Protein AF-A0A7S2HLI5-F1 (afdb_monomer)

pLDDT: mean 77.8, std 17.46, range [41.47, 97.88]

Foldseek 3Di:
DVVVVVVVPPDDPPPVVVVVVVVVVVVVVVVCCVPPVVVVLCCVQQPPPPDDDDPGDRDVVSVVVVVVVVVVVVVVVVVVVVVVVVPPPPPDDDDDPDDDDDDDPPPPPQDDDPVLVVVLVVLVVQLVVLVVQLVVLVVPPDDRDPVSNVVSVVSNVVSVVVNVCSNNVPDDDDPVLVVQLVVLVVQLVVLVVVLVPDDPPPDPPVNVVSVVSSVVSVVSNVCSVPVSDPVVVPPPPPPPPPPPPPPDPPDD

Mean predicted aligned error: 17.2 Å

Sequence (252 aa):
MALGSAAVSMAEPSEMLQARLQRFSAGLLVGAVVTEIFPILKEHLLPFAAASGHRRAVSWADALAAILGFGAALVLMYSLKAMDLGAEDESSDEEEEGAEEGKGPVWLVRGGDEESSFKLRMWLTRLQAHSSAMTRLCDEEGAVDRDAVDEEVHGLDFLVDSARRLCRGAEPMDRRGASKLQAAVAELIQDVEQLRDKDVKSDVQAIDRQLRIASQSLLRVHSAAEKATFRRWAPKPLLKKREETPAVPMGL

Secondary structure (DSSP, 8-state):
-HHHHHHHSS-PPPHHHHHHHHHHHHHHHHHHIIIIIHHHHHHHHS----SS-------HHHHHHHHHHHHHHHHHHHHHHHHHTTSS----------------------S--HHHHHHHHHHHHHHHHHHHHHHHHHHSSS---HHHHHHHHHHHHHHHHHHHHHHHT-PPPPHHHHHHHHHHHHHHHHHHHHHHTS-TTT-HHHHHHHHHHHHHHHHHHHHHHHTTTGGGTS------------------

Solvent-accessible surface area (backbone atoms only — not comparable to full-atom values): 15311 Å² total; per-residue (Å²): 113,74,74,65,59,62,64,66,76,77,57,87,74,52,70,68,55,51,54,50,51,51,53,48,52,51,50,52,51,53,46,46,43,61,70,52,50,43,53,54,50,47,50,68,60,47,68,76,77,84,80,70,98,64,83,85,75,80,53,64,67,52,56,49,51,53,52,51,53,53,51,51,51,50,52,51,54,53,51,53,52,58,54,59,74,65,69,79,79,80,79,81,81,78,89,78,93,69,94,74,85,87,73,74,86,88,79,73,78,66,76,76,54,70,65,60,54,50,51,44,50,53,37,51,53,49,44,51,51,43,54,52,51,52,51,49,58,69,66,52,93,67,84,69,61,61,66,63,49,51,53,42,50,53,51,43,52,53,37,52,51,53,41,53,35,53,71,69,52,60,78,78,78,49,74,68,47,48,52,50,28,52,52,27,47,51,51,28,51,53,37,48,52,59,50,68,74,51,59,80,89,79,42,62,66,61,49,53,55,40,51,53,50,32,49,53,28,47,51,45,30,49,50,36,63,46,68,72,44,63,76,77,66,51,78,69,74,73,74,71,75,74,75,75,71,74,80,75,81,83,80,130

Organism: NCBI:txid1333877

Nearest PDB structures (foldseek):
  4j9z-assembly1_B-2  TM=7.254E-01  e=5.111E+00  Rattus norvegicus
  6zsi-assembly1_C  TM=4.277E-01  e=6.784E+00  Homo sapiens
  6jx6-assembly1_A  TM=3.298E-01  e=2.742E+00  Homo sapiens

Radius of gyration: 29.06 Å; Cα contacts (8 Å, |Δi|>4): 85; chains: 1; bounding box: 70×55×82 Å

Structure (mmCIF, N/CA/C/O backbone):
data_AF-A0A7S2HLI5-F1
#
_entry.id   AF-A0A7S2HLI5-F1
#
loop_
_atom_site.group_PDB
_atom_site.id
_atom_site.type_symbol
_atom_site.label_atom_id
_atom_site.label_alt_id
_atom_site.label_comp_id
_atom_site.label_asym_id
_atom_site.label_entity_id
_atom_site.label_seq_id
_atom_site.pdbx_PDB_ins_code
_atom_site.Cartn_x
_atom_site.Cartn_y
_atom_site.Cartn_z
_atom_site.occupancy
_atom_site.B_iso_or_equiv
_atom_site.auth_seq_id
_atom_site.auth_comp_id
_atom_site.auth_asym_id
_atom_site.auth_atom_id
_atom_site.pdbx_PDB_model_num
ATOM 1 N N . MET A 1 1 ? -23.826 24.474 -24.560 1.00 47.62 1 MET A N 1
ATOM 2 C CA . MET A 1 1 ? -22.502 24.737 -23.951 1.00 47.62 1 MET A CA 1
ATOM 3 C C . MET A 1 1 ? -22.586 25.523 -22.638 1.00 47.62 1 MET A C 1
ATOM 5 O O . MET A 1 1 ? -21.924 25.115 -21.699 1.00 47.62 1 MET A O 1
ATOM 9 N N . ALA A 1 2 ? -23.429 26.559 -22.500 1.00 48.81 2 ALA A N 1
ATOM 10 C CA . ALA A 1 2 ? -23.490 27.391 -21.280 1.00 48.81 2 ALA A CA 1
ATOM 11 C C . ALA A 1 2 ? -23.889 26.658 -19.973 1.00 48.81 2 ALA A C 1
ATOM 13 O O . ALA A 1 2 ? -23.373 26.981 -18.909 1.00 48.81 2 ALA A O 1
ATOM 14 N N . LEU A 1 3 ? -24.750 25.634 -20.044 1.00 47.88 3 LEU A N 1
ATOM 15 C CA . LEU A 1 3 ? -25.157 24.844 -18.867 1.00 47.88 3 LEU A CA 1
ATOM 16 C C . LEU A 1 3 ? -24.049 23.922 -18.327 1.00 47.88 3 LEU A C 1
ATOM 18 O O . LEU A 1 3 ? -24.070 23.579 -17.151 1.00 47.88 3 LEU A O 1
ATOM 22 N N . GLY A 1 4 ? -23.066 23.554 -19.157 1.00 48.66 4 GLY A N 1
ATOM 23 C CA . GLY A 1 4 ? -21.916 22.756 -18.718 1.00 48.66 4 GLY A CA 1
ATOM 24 C C . GLY A 1 4 ? -20.903 23.582 -17.924 1.00 48.66 4 GLY A C 1
ATOM 25 O O . GLY A 1 4 ? -20.355 23.097 -16.942 1.00 48.66 4 GLY A O 1
ATOM 26 N N . SER A 1 5 ? -20.704 24.851 -18.297 1.00 55.94 5 SER A N 1
ATOM 27 C CA . SER A 1 5 ? -19.744 25.740 -17.628 1.00 55.94 5 SER A CA 1
ATOM 28 C C . SER A 1 5 ? -20.214 26.227 -16.253 1.00 55.94 5 SER A C 1
ATOM 30 O O . SER A 1 5 ? -19.383 26.418 -15.374 1.00 55.94 5 SER A O 1
ATOM 32 N N . ALA A 1 6 ? -21.524 26.378 -16.030 1.00 56.31 6 ALA A N 1
ATOM 33 C CA . ALA A 1 6 ? -22.057 26.797 -14.727 1.00 56.31 6 ALA A CA 1
ATOM 34 C C . ALA A 1 6 ? -21.979 25.696 -13.648 1.00 56.31 6 ALA A C 1
ATOM 36 O O . ALA A 1 6 ? -21.907 25.999 -12.461 1.00 56.31 6 ALA A O 1
ATOM 37 N N . ALA A 1 7 ? -21.958 24.418 -14.043 1.00 54.19 7 ALA A N 1
ATOM 38 C CA . ALA A 1 7 ? -21.836 23.299 -13.106 1.00 54.19 7 ALA A CA 1
ATOM 39 C C . ALA A 1 7 ? -20.410 23.132 -12.544 1.00 54.19 7 ALA A C 1
ATOM 41 O O . ALA A 1 7 ? -20.235 22.526 -11.492 1.00 54.19 7 ALA A O 1
ATOM 42 N N . VAL A 1 8 ? -19.398 23.686 -13.222 1.00 54.41 8 VAL A N 1
ATOM 43 C CA . VAL A 1 8 ? -17.983 23.577 -12.823 1.00 54.41 8 VAL A CA 1
ATOM 44 C C . VAL A 1 8 ? -17.590 24.651 -11.797 1.00 54.41 8 VAL A C 1
ATOM 46 O O . VAL A 1 8 ? -16.606 24.486 -11.088 1.00 54.41 8 VAL A O 1
ATOM 49 N N . SER A 1 9 ? -18.363 25.733 -11.656 1.00 54.66 9 SER A N 1
ATOM 50 C CA . SER A 1 9 ? -17.956 26.894 -10.851 1.00 54.66 9 SER A CA 1
ATOM 51 C C . SER A 1 9 ? -18.429 26.896 -9.393 1.00 54.66 9 SER A C 1
ATOM 53 O O . SER A 1 9 ? -18.170 27.879 -8.705 1.00 54.66 9 SER A O 1
ATOM 55 N N . MET A 1 10 ? -19.163 25.882 -8.909 1.00 53.00 10 MET A N 1
ATOM 56 C CA . MET A 1 10 ? -19.838 25.982 -7.596 1.00 53.00 10 MET A CA 1
ATOM 57 C C . MET A 1 10 ? -19.452 24.934 -6.544 1.00 53.00 10 MET A C 1
ATOM 59 O O . MET A 1 10 ? -19.804 25.123 -5.384 1.00 53.00 10 MET A O 1
ATOM 63 N N . ALA A 1 11 ? -18.709 23.879 -6.878 1.00 63.03 11 ALA A N 1
ATOM 64 C CA . ALA A 1 11 ? -18.137 22.974 -5.881 1.00 63.03 11 ALA A CA 1
ATOM 65 C C . ALA A 1 11 ? -17.054 22.104 -6.519 1.00 63.03 11 ALA A C 1
ATOM 67 O O . ALA A 1 11 ? -17.259 21.585 -7.617 1.00 63.03 11 ALA A O 1
ATOM 68 N N . GLU A 1 12 ? -15.939 21.901 -5.818 1.00 68.50 12 GLU A N 1
ATOM 69 C CA . GLU A 1 12 ? -15.008 20.829 -6.162 1.00 68.50 12 GLU A CA 1
ATOM 70 C C . GLU A 1 12 ? -15.780 19.498 -6.103 1.00 68.50 12 GLU A C 1
ATOM 72 O O . GLU A 1 12 ? -16.363 19.167 -5.061 1.00 68.50 12 GLU A O 1
ATOM 77 N N . PRO A 1 13 ? -15.891 18.756 -7.220 1.00 72.12 13 PRO A N 1
ATOM 78 C CA . PRO A 1 13 ? -16.608 17.493 -7.222 1.00 72.12 13 PRO A CA 1
ATOM 79 C C . PRO A 1 13 ? -15.904 16.534 -6.266 1.00 72.12 13 PRO A C 1
ATOM 81 O O . PRO A 1 13 ? -14.683 16.408 -6.289 1.00 72.12 13 PRO A O 1
ATOM 84 N N . SER A 1 14 ? -16.674 15.838 -5.427 1.00 81.25 14 SER A N 1
ATOM 85 C CA . SER A 1 14 ? -16.087 14.859 -4.515 1.00 81.25 14 SER A CA 1
ATOM 86 C C . SER A 1 14 ? -15.305 13.807 -5.303 1.00 81.25 14 SER A C 1
ATOM 88 O O . SER A 1 14 ? -15.758 13.349 -6.357 1.00 81.25 14 SER A O 1
ATOM 90 N N . GLU A 1 15 ? -14.155 13.377 -4.781 1.00 80.50 15 GLU A N 1
ATOM 91 C CA . GLU A 1 15 ? -13.311 12.356 -5.423 1.00 80.50 15 GLU A CA 1
ATOM 92 C C . GLU A 1 15 ? -14.117 11.095 -5.776 1.00 80.50 15 GLU A C 1
ATOM 94 O O . GLU A 1 15 ? -13.938 10.475 -6.825 1.00 80.50 15 GLU A O 1
ATOM 99 N N . MET A 1 16 ? -15.097 10.757 -4.932 1.00 77.62 16 MET A N 1
ATOM 100 C CA . MET A 1 16 ? -16.017 9.648 -5.160 1.00 77.62 16 MET A CA 1
ATOM 101 C C . MET A 1 16 ? -16.916 9.865 -6.387 1.00 77.62 16 MET A C 1
ATOM 103 O O . MET A 1 16 ? -17.156 8.926 -7.150 1.00 77.62 16 MET A O 1
ATOM 107 N N . LEU A 1 17 ? -17.431 11.081 -6.589 1.00 79.12 17 LEU A N 1
ATOM 108 C CA . LEU A 1 17 ? -18.233 11.428 -7.760 1.00 79.12 17 LEU A CA 1
ATOM 109 C C . LEU A 1 17 ? -17.368 11.441 -9.023 1.00 79.12 17 LEU A C 1
ATOM 111 O O . LEU A 1 17 ? -17.785 10.888 -10.039 1.00 79.12 17 LEU A O 1
ATOM 115 N N . GLN A 1 18 ? -16.156 11.992 -8.947 1.00 82.25 18 GLN A N 1
ATOM 116 C CA . GLN A 1 18 ? -15.207 11.997 -10.059 1.00 82.25 18 GLN A CA 1
ATOM 117 C C . GLN A 1 18 ? -14.847 10.570 -10.491 1.00 82.25 18 GLN A C 1
ATOM 119 O O . GLN A 1 18 ? -14.955 10.241 -11.672 1.00 82.25 18 GLN A O 1
ATOM 124 N N . ALA A 1 19 ? -14.534 9.683 -9.541 1.00 77.31 19 ALA A N 1
ATOM 125 C CA . ALA A 1 19 ? -14.254 8.277 -9.828 1.00 77.31 19 ALA A CA 1
ATOM 126 C C . ALA A 1 19 ? -15.461 7.555 -10.456 1.00 77.31 19 ALA A C 1
ATOM 128 O O . ALA A 1 19 ? -15.304 6.741 -11.370 1.00 77.31 19 ALA A O 1
ATOM 129 N N . ARG A 1 20 ? -16.686 7.856 -10.003 1.00 82.44 20 ARG A N 1
ATOM 130 C CA . ARG A 1 20 ? -17.920 7.293 -10.579 1.00 82.44 20 ARG A CA 1
ATOM 131 C C . ARG A 1 20 ? -18.171 7.789 -11.998 1.00 82.44 20 ARG A C 1
ATOM 133 O O . ARG A 1 20 ? -18.470 6.975 -12.867 1.00 82.44 20 ARG A O 1
ATOM 140 N N . LEU A 1 21 ? -18.011 9.088 -12.243 1.00 84.25 21 LEU A N 1
ATOM 141 C CA . LEU A 1 21 ? -18.157 9.678 -13.573 1.00 84.25 21 LEU A CA 1
ATOM 142 C C . LEU A 1 21 ? -17.092 9.156 -14.539 1.00 84.25 21 LEU A C 1
ATOM 144 O O . LEU A 1 21 ? -17.413 8.877 -15.689 1.00 84.25 21 LEU A O 1
ATOM 148 N N . GLN A 1 22 ? -15.863 8.938 -14.068 1.00 83.75 22 GLN A N 1
ATOM 149 C CA . GLN A 1 22 ? -14.791 8.353 -14.871 1.00 83.75 22 GLN A CA 1
ATOM 150 C C . GLN A 1 22 ? -15.081 6.894 -15.249 1.00 83.75 22 GLN A C 1
ATOM 152 O O . GLN A 1 22 ? -14.868 6.489 -16.390 1.00 83.75 22 GLN A O 1
ATOM 157 N N . ARG A 1 23 ? -15.605 6.088 -14.317 1.00 84.44 23 ARG A N 1
ATOM 158 C CA . ARG A 1 23 ? -16.034 4.711 -14.623 1.00 84.44 23 ARG A CA 1
ATOM 159 C C . ARG A 1 23 ? -17.220 4.693 -15.585 1.00 84.44 23 ARG A C 1
ATOM 161 O O . ARG A 1 23 ? -17.262 3.863 -16.488 1.00 84.44 23 ARG A O 1
ATOM 168 N N . PHE A 1 24 ? -18.160 5.617 -15.409 1.00 87.56 24 PHE A N 1
ATOM 169 C CA . PHE A 1 24 ? -19.316 5.758 -16.287 1.00 87.56 24 PHE A CA 1
ATOM 170 C C . PHE A 1 24 ? -18.909 6.162 -17.710 1.00 87.56 24 PHE A C 1
ATOM 172 O O . PHE A 1 24 ? -19.345 5.526 -18.668 1.00 87.56 24 PHE A O 1
ATOM 179 N N . SER A 1 25 ? -18.025 7.153 -17.865 1.00 89.31 25 SER A N 1
ATOM 180 C CA . SER A 1 25 ? -17.533 7.579 -19.180 1.00 89.31 25 SER A CA 1
ATOM 181 C C . SER A 1 25 ? -16.713 6.487 -19.868 1.00 89.31 25 SER A C 1
ATOM 183 O O . SER A 1 25 ? -16.891 6.263 -21.064 1.00 89.31 25 SER A O 1
ATOM 185 N N . ALA A 1 26 ? -15.893 5.743 -19.118 1.00 84.94 26 ALA A N 1
ATOM 186 C CA . ALA A 1 26 ? -15.190 4.574 -19.639 1.00 84.94 26 ALA A CA 1
ATOM 187 C C . ALA A 1 26 ? -16.172 3.502 -20.141 1.00 84.94 26 ALA A C 1
ATOM 189 O O . ALA A 1 26 ? -15.995 2.970 -21.234 1.00 84.94 26 ALA A O 1
ATOM 190 N N . GLY A 1 27 ? -17.241 3.232 -19.384 1.00 87.81 27 GLY A N 1
ATOM 191 C CA . GLY A 1 27 ? -18.301 2.309 -19.791 1.00 87.81 27 GLY A CA 1
ATOM 192 C C . GLY A 1 27 ? -19.022 2.748 -21.068 1.00 87.81 27 GLY A C 1
ATOM 193 O O . GLY A 1 27 ? -19.222 1.928 -21.962 1.00 87.81 27 GLY A O 1
ATOM 194 N N . LEU A 1 28 ? -19.357 4.038 -21.194 1.00 90.69 28 LEU A N 1
ATOM 195 C CA . LEU A 1 28 ? -19.962 4.593 -22.410 1.00 90.69 28 LEU A CA 1
ATOM 196 C C . LEU A 1 28 ? -19.037 4.476 -23.624 1.00 90.69 28 LEU A C 1
ATOM 198 O O . LEU A 1 28 ? -19.501 4.116 -24.702 1.00 90.69 28 LEU A O 1
ATOM 202 N N . LEU A 1 29 ? -17.739 4.737 -23.453 1.00 85.31 29 LEU A N 1
ATOM 203 C CA . LEU A 1 29 ? -16.761 4.632 -24.536 1.00 85.31 29 LEU A CA 1
ATOM 204 C C . LEU A 1 29 ? -16.602 3.181 -25.002 1.00 85.31 29 LEU A C 1
ATOM 206 O O . LEU A 1 29 ? -16.624 2.920 -26.202 1.00 85.31 29 LEU A O 1
ATOM 210 N N . VAL A 1 30 ? -16.516 2.225 -24.071 1.00 85.25 30 VAL A N 1
ATOM 211 C CA . VAL A 1 30 ? -16.504 0.791 -24.407 1.00 85.25 30 VAL A CA 1
ATOM 212 C C . VAL A 1 30 ? -17.797 0.392 -25.118 1.00 85.25 30 VAL A C 1
ATOM 214 O O . VAL A 1 30 ? -17.741 -0.292 -26.137 1.00 85.25 30 VAL A O 1
ATOM 217 N N . GLY A 1 31 ? -18.948 0.856 -24.624 1.00 89.06 31 GLY A N 1
ATOM 218 C CA . GLY A 1 31 ? -20.247 0.636 -25.257 1.00 89.06 31 GLY A CA 1
ATOM 219 C C . GLY A 1 31 ? -20.263 1.116 -26.706 1.00 89.06 31 GLY A C 1
ATOM 220 O O . GLY A 1 31 ? -20.522 0.316 -27.597 1.00 89.06 31 GLY A O 1
ATOM 221 N N . ALA A 1 32 ? -19.888 2.374 -26.949 1.00 89.88 32 ALA A N 1
ATOM 222 C CA . ALA A 1 32 ? -19.824 2.964 -28.286 1.00 89.88 32 ALA A CA 1
ATOM 223 C C . ALA A 1 32 ? -18.868 2.204 -29.222 1.00 89.88 32 ALA A C 1
ATOM 225 O O . ALA A 1 32 ? -19.192 1.954 -30.384 1.00 89.88 32 ALA A O 1
ATOM 226 N N . VAL A 1 33 ? -17.711 1.764 -28.716 1.00 83.19 33 VAL A N 1
ATOM 227 C CA . VAL A 1 33 ? -16.778 0.942 -29.499 1.00 83.19 33 VAL A CA 1
ATOM 228 C C . VAL A 1 33 ? -17.423 -0.382 -29.918 1.00 83.19 33 VAL A C 1
ATOM 230 O O . VAL A 1 33 ? -17.292 -0.793 -31.070 1.00 83.19 33 VAL A O 1
ATOM 233 N N . VAL A 1 34 ? -18.146 -1.043 -29.013 1.00 85.06 34 VAL A N 1
ATOM 234 C CA . VAL A 1 34 ? -18.789 -2.338 -29.279 1.00 85.06 34 VAL A CA 1
ATOM 235 C C . VAL A 1 34 ? -20.017 -2.203 -30.183 1.00 85.06 34 VAL A C 1
ATOM 237 O O . VAL A 1 34 ? -20.237 -3.068 -31.030 1.00 85.06 34 VAL A O 1
ATOM 240 N N . THR A 1 35 ? -20.830 -1.159 -30.016 1.00 84.81 35 THR A N 1
ATOM 241 C CA . THR A 1 35 ? -22.114 -1.030 -30.723 1.00 84.81 35 THR A CA 1
ATOM 242 C C . THR A 1 35 ? -22.022 -0.270 -32.035 1.00 84.81 35 THR A C 1
ATOM 244 O O . THR A 1 35 ? -22.826 -0.537 -32.920 1.00 84.81 35 THR A O 1
ATOM 247 N N . GLU A 1 36 ? -21.075 0.657 -32.183 1.00 88.25 36 GLU A N 1
ATOM 248 C CA . GLU A 1 36 ? -20.975 1.506 -33.377 1.00 88.25 36 GLU A CA 1
ATOM 249 C C . GLU A 1 36 ? -19.714 1.206 -34.184 1.00 88.25 36 GLU A C 1
ATOM 251 O O . GLU A 1 36 ? -19.791 0.896 -35.372 1.00 88.25 36 GLU A O 1
ATOM 256 N N . ILE A 1 37 ? -18.545 1.216 -33.540 1.00 83.00 37 ILE A N 1
ATOM 257 C CA . ILE A 1 37 ? -17.265 1.070 -34.250 1.00 83.00 37 ILE A CA 1
ATOM 258 C C . ILE A 1 37 ? -17.047 -0.377 -34.711 1.00 83.00 37 ILE A C 1
ATOM 260 O O . ILE A 1 37 ? -16.619 -0.614 -35.842 1.00 83.00 37 ILE A O 1
ATOM 264 N N . PHE A 1 38 ? -17.365 -1.363 -33.868 1.00 81.31 38 PHE A N 1
ATOM 265 C CA . PHE A 1 38 ? -17.154 -2.771 -34.196 1.00 81.31 38 PHE A CA 1
ATOM 266 C C . PHE A 1 38 ? -18.017 -3.265 -35.371 1.00 81.31 38 PHE A C 1
ATOM 268 O O . PHE A 1 38 ? -17.463 -3.947 -36.233 1.00 81.31 38 PHE A O 1
ATOM 275 N N . PRO A 1 39 ? -19.320 -2.936 -35.492 1.00 80.44 39 PRO A N 1
ATOM 276 C CA . PRO A 1 39 ? -20.097 -3.295 -36.679 1.00 80.44 39 PRO A CA 1
ATOM 277 C C . PRO A 1 39 ? -19.559 -2.670 -37.966 1.00 80.44 39 PRO A C 1
ATOM 279 O O . PRO A 1 39 ? -19.442 -3.380 -38.962 1.00 80.44 39 PRO A O 1
ATOM 282 N N . ILE A 1 40 ? -19.140 -1.400 -37.931 1.00 82.56 40 ILE A N 1
ATOM 283 C CA . ILE A 1 40 ? -18.523 -0.732 -39.087 1.00 82.56 40 ILE A CA 1
ATOM 284 C C . ILE A 1 40 ? -17.235 -1.462 -39.488 1.00 82.56 40 ILE A C 1
ATOM 286 O O . ILE A 1 40 ? -17.058 -1.810 -40.655 1.00 82.56 40 ILE A O 1
ATOM 290 N N . LEU A 1 41 ? -16.361 -1.773 -38.525 1.00 77.56 41 LEU A N 1
ATOM 291 C CA . LEU A 1 41 ? -15.160 -2.579 -38.766 1.00 77.56 41 LEU A CA 1
ATOM 292 C C . LEU A 1 41 ? -15.515 -3.951 -39.336 1.00 77.56 41 LEU A C 1
ATOM 294 O O . LEU A 1 41 ? -14.894 -4.399 -40.289 1.00 77.56 41 LEU A O 1
ATOM 298 N N . LYS A 1 42 ? -16.533 -4.616 -38.793 1.00 78.75 42 LYS A N 1
ATOM 299 C CA . LYS A 1 42 ? -16.976 -5.931 -39.256 1.00 78.75 42 LYS A CA 1
ATOM 300 C C . LYS A 1 42 ? -17.459 -5.891 -40.705 1.00 78.75 42 LYS A C 1
ATOM 302 O O . LYS A 1 42 ? -17.157 -6.820 -41.442 1.00 78.75 42 LYS A O 1
ATOM 307 N N . GLU A 1 43 ? -18.173 -4.849 -41.119 1.00 79.19 43 GLU A N 1
ATOM 308 C CA . GLU A 1 43 ? -18.633 -4.680 -42.505 1.00 79.19 43 GLU A CA 1
ATOM 309 C C . GLU A 1 43 ? -17.479 -4.459 -43.488 1.00 79.19 43 GLU A C 1
ATOM 311 O O . GLU A 1 43 ? -17.516 -4.976 -44.603 1.00 79.19 43 GLU A O 1
ATOM 316 N N . HIS A 1 44 ? -16.431 -3.749 -43.064 1.00 74.38 44 HIS A N 1
ATOM 317 C CA . HIS A 1 44 ? -15.266 -3.466 -43.904 1.00 74.38 44 HIS A CA 1
ATOM 318 C C . HIS A 1 44 ? -14.252 -4.621 -43.920 1.00 74.38 44 HIS A C 1
ATOM 320 O O . HIS A 1 44 ? -13.640 -4.886 -44.950 1.00 74.38 44 HIS A O 1
ATOM 326 N N . LEU A 1 45 ? -14.092 -5.333 -42.800 1.00 69.50 45 LEU A N 1
ATOM 327 C CA . LEU A 1 45 ? -13.176 -6.473 -42.657 1.00 69.50 45 LEU A CA 1
ATOM 328 C C . LEU A 1 45 ? -13.775 -7.783 -43.188 1.00 69.50 45 LEU A C 1
ATOM 330 O O . LEU A 1 45 ? -13.047 -8.707 -43.545 1.00 69.50 45 LEU A O 1
ATOM 334 N N . LEU A 1 46 ? -15.105 -7.888 -43.220 1.00 68.62 46 LEU A N 1
ATOM 335 C CA . LEU A 1 46 ? -15.831 -9.010 -43.807 1.00 68.62 46 LEU A CA 1
ATOM 336 C C . LEU A 1 46 ? -16.659 -8.474 -44.974 1.00 68.62 46 LEU A C 1
ATOM 338 O O . LEU A 1 46 ? -17.865 -8.273 -44.797 1.00 68.62 46 LEU A O 1
ATOM 342 N N . PRO A 1 47 ? -16.052 -8.252 -46.158 1.00 61.69 47 PRO A N 1
ATOM 343 C CA . PRO A 1 47 ? -16.796 -7.794 -47.318 1.00 61.69 47 PRO A CA 1
ATOM 344 C C . PRO A 1 47 ? -18.013 -8.697 -47.500 1.00 61.69 47 PRO A C 1
ATOM 346 O O . PRO A 1 47 ? -17.906 -9.927 -47.603 1.00 61.69 47 PRO A O 1
ATOM 349 N N . PHE A 1 48 ? -19.196 -8.087 -47.442 1.00 58.34 48 PHE A N 1
ATOM 350 C CA . PHE A 1 48 ? -20.452 -8.788 -47.634 1.00 58.34 48 PHE A CA 1
ATOM 351 C C . PHE A 1 48 ? -20.429 -9.367 -49.051 1.00 58.34 48 PHE A C 1
ATOM 353 O O . PHE A 1 48 ? -20.685 -8.673 -50.029 1.00 58.34 48 PHE A O 1
ATOM 360 N N . ALA A 1 49 ? -20.111 -10.658 -49.164 1.00 53.81 49 ALA A N 1
ATOM 361 C CA . ALA A 1 49 ? -20.314 -11.453 -50.369 1.00 53.81 49 ALA A CA 1
ATOM 362 C C . ALA A 1 49 ? -21.824 -11.647 -50.585 1.00 53.81 49 ALA A C 1
ATOM 364 O O . ALA A 1 49 ? -22.368 -12.746 -50.480 1.00 53.81 49 ALA A O 1
ATOM 365 N N . ALA A 1 50 ? -22.529 -10.546 -50.813 1.00 54.41 50 ALA A N 1
ATOM 366 C CA . ALA A 1 50 ? -23.919 -10.524 -51.203 1.00 54.41 50 ALA A CA 1
ATOM 367 C C . ALA A 1 50 ? -23.987 -10.882 -52.691 1.00 54.41 50 ALA A C 1
ATOM 369 O O . ALA A 1 50 ? -24.024 -9.989 -53.524 1.00 54.41 50 ALA A O 1
ATOM 370 N N . ALA A 1 51 ? -23.906 -12.179 -53.020 1.00 55.66 51 ALA A N 1
ATOM 371 C CA . ALA A 1 51 ? -24.650 -12.789 -54.139 1.00 55.66 51 ALA A CA 1
ATOM 372 C C . ALA A 1 51 ? -24.241 -14.236 -54.455 1.00 55.66 51 ALA A C 1
ATOM 374 O O . ALA A 1 51 ? -25.059 -14.982 -54.982 1.00 55.66 51 ALA A O 1
ATOM 375 N N . SER A 1 52 ? -23.012 -14.676 -54.179 1.00 54.84 52 SER A N 1
ATOM 376 C CA . SER A 1 52 ? -22.490 -15.860 -54.880 1.00 54.84 52 SER A CA 1
ATOM 377 C C . SER A 1 52 ? -21.877 -16.908 -53.960 1.00 54.84 52 SER A C 1
ATOM 379 O O . SER A 1 52 ? -20.667 -17.067 -54.004 1.00 54.84 52 SER A O 1
ATOM 381 N N . GLY A 1 53 ? -22.694 -17.610 -53.159 1.00 58.97 53 GLY A N 1
ATOM 382 C CA . GLY A 1 53 ? -22.548 -19.003 -52.656 1.00 58.97 53 GLY A CA 1
ATOM 383 C C . GLY A 1 53 ? -21.192 -19.588 -52.201 1.00 58.97 53 GLY A C 1
ATOM 384 O O . GLY A 1 53 ? -21.131 -20.765 -51.856 1.00 58.97 53 GLY A O 1
ATOM 385 N N . HIS A 1 54 ? -20.104 -18.828 -52.194 1.00 54.16 54 HIS A N 1
ATOM 386 C CA . HIS A 1 54 ? -18.749 -19.290 -51.948 1.00 54.16 54 HIS A CA 1
ATOM 387 C C . HIS A 1 54 ? -18.428 -19.080 -50.474 1.00 54.16 54 HIS A C 1
ATOM 389 O O . HIS A 1 54 ? -18.700 -18.025 -49.897 1.00 54.16 54 HIS A O 1
ATOM 395 N N . ARG A 1 55 ? -17.877 -20.124 -49.848 1.00 56.12 55 ARG A N 1
ATOM 396 C CA . ARG A 1 55 ? -17.473 -20.119 -48.440 1.00 56.12 55 ARG A CA 1
ATOM 397 C C . ARG A 1 55 ? -16.599 -18.892 -48.157 1.00 56.12 55 ARG A C 1
ATOM 399 O O . ARG A 1 55 ? -15.591 -18.688 -48.827 1.00 56.12 55 ARG A O 1
ATOM 406 N N . ARG A 1 56 ? -16.996 -18.099 -47.155 1.00 57.59 56 ARG A N 1
ATOM 407 C CA . ARG A 1 56 ? -16.256 -16.928 -46.663 1.00 57.59 56 ARG A CA 1
ATOM 408 C C . ARG A 1 56 ? -14.842 -17.344 -46.252 1.00 57.59 56 ARG A C 1
ATOM 410 O O . ARG A 1 56 ? -14.673 -17.981 -45.215 1.00 57.59 56 ARG A O 1
ATOM 417 N N . ALA A 1 57 ? -13.843 -16.977 -47.045 1.00 66.31 57 ALA A N 1
ATOM 418 C CA . ALA A 1 57 ? -12.460 -16.983 -46.597 1.00 66.31 57 ALA A CA 1
ATOM 419 C C . ALA A 1 57 ? -12.227 -15.688 -45.812 1.00 66.31 57 ALA A C 1
ATOM 421 O O . ALA A 1 57 ? -12.435 -14.596 -46.336 1.00 66.31 57 ALA A O 1
ATOM 422 N N . VAL A 1 58 ? -11.854 -15.810 -44.539 1.00 70.62 58 VAL A N 1
ATOM 423 C CA . VAL A 1 58 ? -11.410 -14.660 -43.747 1.00 70.62 58 VAL A CA 1
ATOM 424 C C . VAL A 1 58 ? -10.089 -14.181 -44.340 1.00 70.62 58 VAL A C 1
ATOM 426 O O . VAL A 1 58 ? -9.133 -14.953 -44.433 1.00 70.62 58 VAL A O 1
ATOM 429 N N . SER A 1 59 ? -10.038 -12.918 -44.752 1.00 78.69 59 SER A N 1
ATOM 430 C CA . SER A 1 59 ? -8.798 -12.279 -45.179 1.00 78.69 59 SER A CA 1
ATOM 431 C C . SER A 1 59 ? -7.948 -11.991 -43.943 1.00 78.69 59 SER A C 1
ATOM 433 O O . SER A 1 59 ? -8.198 -11.056 -43.183 1.00 78.69 59 SER A O 1
ATOM 435 N N . TRP A 1 60 ? -6.941 -12.831 -43.709 1.00 79.12 60 TRP A N 1
ATOM 436 C CA . TRP A 1 60 ? -5.994 -12.650 -42.605 1.00 79.12 60 TRP A CA 1
ATOM 437 C C . TRP A 1 60 ? -5.228 -11.324 -42.693 1.00 79.12 60 TRP A C 1
ATOM 439 O O . TRP A 1 60 ? -4.810 -10.799 -41.663 1.00 79.12 60 TRP A O 1
ATOM 449 N N . ALA A 1 61 ? -5.077 -10.771 -43.900 1.00 81.31 61 ALA A N 1
ATOM 450 C CA . ALA A 1 61 ? -4.432 -9.483 -44.121 1.00 81.31 61 ALA A CA 1
ATOM 451 C C . ALA A 1 61 ? -5.217 -8.334 -43.468 1.00 81.31 61 ALA A C 1
ATOM 453 O O . ALA A 1 61 ? -4.625 -7.511 -42.772 1.00 81.31 61 ALA A O 1
ATOM 454 N N . ASP A 1 62 ? -6.543 -8.330 -43.611 1.00 79.19 62 ASP A N 1
ATOM 455 C CA . ASP A 1 62 ? -7.402 -7.280 -43.055 1.00 79.19 62 ASP A CA 1
ATOM 456 C C . ASP A 1 62 ? -7.468 -7.370 -41.524 1.00 79.19 62 ASP A C 1
ATOM 458 O O . ASP A 1 62 ? -7.370 -6.362 -40.821 1.00 79.19 62 ASP A O 1
ATOM 462 N N . ALA A 1 63 ? -7.534 -8.592 -40.984 1.00 79.06 63 ALA A N 1
ATOM 463 C CA . ALA A 1 63 ? -7.460 -8.826 -39.542 1.00 79.06 63 ALA A CA 1
ATOM 464 C C . ALA A 1 63 ? -6.120 -8.353 -38.948 1.00 79.06 63 ALA A C 1
ATOM 466 O O . ALA A 1 63 ? -6.095 -7.708 -37.898 1.00 79.06 63 ALA A O 1
ATOM 467 N N . LEU A 1 64 ? -5.004 -8.632 -39.631 1.00 84.25 64 LEU A N 1
ATOM 468 C CA . LEU A 1 64 ? -3.680 -8.187 -39.202 1.00 84.25 64 LEU A CA 1
ATOM 469 C C . LEU A 1 64 ? -3.554 -6.658 -39.262 1.00 84.25 64 LEU A C 1
ATOM 471 O O . LEU A 1 64 ? -3.041 -6.057 -38.320 1.00 84.25 64 LEU A O 1
ATOM 475 N N . ALA A 1 65 ? -4.060 -6.024 -40.323 1.00 84.94 65 ALA A N 1
ATOM 476 C CA . ALA A 1 65 ? -4.067 -4.569 -40.457 1.00 84.94 65 ALA A CA 1
ATOM 477 C C . ALA A 1 65 ? -4.861 -3.894 -39.327 1.00 84.94 65 ALA A C 1
ATOM 479 O O . ALA A 1 65 ? -4.392 -2.911 -38.755 1.00 84.94 65 ALA A O 1
ATOM 480 N N . ALA A 1 66 ? -6.014 -4.454 -38.942 1.00 81.12 66 ALA A N 1
ATOM 481 C CA . ALA A 1 66 ? -6.807 -3.950 -37.822 1.00 81.12 66 ALA A CA 1
ATOM 482 C C . ALA A 1 66 ? -6.064 -4.062 -36.478 1.00 81.12 66 ALA A C 1
ATOM 484 O O . ALA A 1 66 ? -6.036 -3.100 -35.709 1.00 81.12 66 ALA A O 1
ATOM 485 N N . ILE A 1 67 ? -5.416 -5.203 -36.209 1.00 85.38 67 ILE A N 1
ATOM 486 C CA . ILE A 1 67 ? -4.615 -5.407 -34.989 1.00 85.38 67 ILE A CA 1
ATOM 487 C C . ILE A 1 67 ? -3.444 -4.419 -34.940 1.00 85.38 67 ILE A C 1
ATOM 489 O O . ILE A 1 67 ? -3.205 -3.797 -33.905 1.00 85.38 67 ILE A O 1
ATOM 493 N N . LEU A 1 68 ? -2.733 -4.244 -36.057 1.00 89.62 68 LEU A N 1
ATOM 494 C CA . LEU A 1 68 ? -1.606 -3.315 -36.148 1.00 89.62 68 LEU A CA 1
ATOM 495 C C . LEU A 1 68 ? -2.050 -1.857 -35.994 1.00 89.62 68 LEU A C 1
ATOM 497 O O . LEU A 1 68 ? -1.409 -1.108 -35.261 1.00 89.62 68 LEU A O 1
ATOM 501 N N . GLY A 1 69 ? -3.160 -1.464 -36.624 1.00 89.00 69 GLY A N 1
ATOM 502 C CA . GLY A 1 69 ? -3.730 -0.124 -36.486 1.00 89.00 69 GLY A CA 1
ATOM 503 C C . GLY A 1 69 ? -4.143 0.185 -35.046 1.00 89.00 69 GLY A C 1
ATOM 504 O O . GLY A 1 69 ? -3.801 1.243 -34.518 1.00 89.00 69 GLY A O 1
ATOM 505 N N . PHE A 1 70 ? -4.801 -0.764 -34.371 1.00 85.12 70 PHE A N 1
ATOM 506 C CA . PHE A 1 70 ? -5.153 -0.629 -32.956 1.00 85.12 70 PHE A CA 1
ATOM 507 C C . PHE A 1 70 ? -3.910 -0.545 -32.058 1.00 85.12 70 PHE A C 1
ATOM 509 O O . PHE A 1 70 ? -3.826 0.325 -31.192 1.00 85.12 70 PHE A O 1
ATOM 516 N N . GLY A 1 71 ? -2.910 -1.399 -32.298 1.00 89.44 71 GLY A N 1
ATOM 517 C CA . GLY A 1 71 ? -1.638 -1.361 -31.576 1.00 89.44 71 GLY A CA 1
ATOM 518 C C . GLY A 1 71 ? -0.908 -0.024 -31.737 1.00 89.44 71 GLY A C 1
ATOM 519 O O . GLY A 1 71 ? -0.453 0.549 -30.748 1.00 89.44 71 GLY A O 1
ATOM 520 N N . ALA A 1 72 ? -0.852 0.516 -32.956 1.00 92.50 72 ALA A N 1
ATOM 521 C CA . ALA A 1 72 ? -0.252 1.820 -33.230 1.00 92.50 72 ALA A CA 1
ATOM 522 C C . ALA A 1 72 ? -0.988 2.961 -32.508 1.00 92.50 72 ALA A C 1
ATOM 524 O O . ALA A 1 72 ? -0.341 3.843 -31.940 1.00 92.50 72 ALA A O 1
ATOM 525 N N . ALA A 1 73 ? -2.325 2.920 -32.464 1.00 86.81 73 ALA A N 1
ATOM 526 C CA . ALA A 1 73 ? -3.125 3.898 -31.730 1.00 86.81 73 ALA A CA 1
ATOM 527 C C . ALA A 1 73 ? -2.840 3.867 -30.217 1.00 86.81 73 ALA A C 1
ATOM 529 O O . ALA A 1 73 ? -2.698 4.924 -29.602 1.00 86.81 73 ALA A O 1
ATOM 530 N N . LEU A 1 74 ? -2.690 2.675 -29.622 1.00 85.00 74 LEU A N 1
ATOM 531 C CA . LEU A 1 74 ? -2.301 2.540 -28.215 1.00 85.00 74 LEU A CA 1
ATOM 532 C C . LEU A 1 74 ? -0.909 3.117 -27.954 1.00 85.00 74 LEU A C 1
ATOM 534 O O . LEU A 1 74 ? -0.744 3.891 -27.014 1.00 85.00 74 LEU A O 1
ATOM 538 N N . VAL A 1 75 ? 0.079 2.780 -28.789 1.00 90.38 75 VAL A N 1
ATOM 539 C CA . VAL A 1 75 ? 1.440 3.324 -28.657 1.00 90.38 75 VAL A CA 1
ATOM 540 C C . VAL A 1 75 ? 1.402 4.849 -28.690 1.00 90.38 75 VAL A C 1
ATOM 542 O O . VAL A 1 75 ? 1.944 5.481 -27.791 1.00 90.38 75 VAL A O 1
ATOM 545 N N . LEU A 1 76 ? 0.692 5.439 -29.653 1.00 92.38 76 LEU A N 1
ATOM 546 C CA . LEU A 1 76 ? 0.572 6.889 -29.779 1.00 92.38 76 LEU A CA 1
ATOM 547 C C . LEU A 1 76 ? -0.103 7.528 -28.556 1.00 92.38 76 LEU A C 1
ATOM 549 O O . LEU A 1 76 ? 0.400 8.522 -28.036 1.00 92.38 76 LEU A O 1
ATOM 553 N N . MET A 1 77 ? -1.194 6.944 -28.051 1.00 87.88 77 MET A N 1
ATOM 554 C CA . MET A 1 77 ? -1.887 7.440 -26.856 1.00 87.88 77 MET A CA 1
ATOM 555 C C . MET A 1 77 ? -0.979 7.421 -25.616 1.00 87.88 77 MET A C 1
ATOM 557 O O . MET A 1 77 ? -0.938 8.393 -24.859 1.00 87.88 77 MET A O 1
ATOM 561 N N . TYR A 1 78 ? -0.220 6.341 -25.416 1.00 80.00 78 TYR A N 1
ATOM 562 C CA . TYR A 1 78 ? 0.728 6.235 -24.306 1.00 80.00 78 TYR A CA 1
ATOM 563 C C . TYR A 1 78 ? 1.945 7.147 -24.484 1.00 80.00 78 TYR A C 1
ATOM 565 O O . TYR A 1 78 ? 2.425 7.696 -23.495 1.00 80.00 78 TYR A O 1
ATOM 573 N N . SER A 1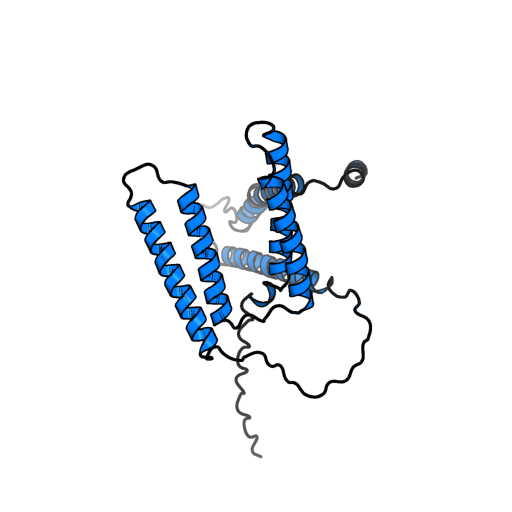 79 ? 2.417 7.360 -25.715 1.00 83.44 79 SER A N 1
ATOM 574 C CA . SER A 1 79 ? 3.492 8.312 -26.014 1.00 83.44 79 SER A CA 1
ATOM 575 C C . SER A 1 79 ? 3.080 9.751 -25.718 1.00 83.44 79 SER A C 1
ATOM 577 O O . SER A 1 79 ? 3.829 10.455 -25.049 1.00 83.44 79 SER A O 1
ATOM 579 N N . LEU A 1 80 ? 1.878 10.172 -26.129 1.00 83.12 80 LEU A N 1
ATOM 580 C CA . LEU A 1 80 ? 1.356 11.503 -25.801 1.00 83.12 80 LEU A CA 1
ATOM 581 C C . LEU A 1 80 ? 1.228 11.693 -24.290 1.00 83.12 80 LEU A C 1
ATOM 583 O O . LEU A 1 80 ? 1.674 12.703 -23.760 1.00 83.12 80 LEU A O 1
ATOM 587 N N . LYS A 1 81 ? 0.710 10.684 -23.580 1.00 76.56 81 LYS A N 1
ATOM 588 C CA . LYS A 1 81 ? 0.629 10.713 -22.116 1.00 76.56 81 LYS A CA 1
ATOM 589 C C . LYS A 1 81 ? 2.006 10.784 -21.448 1.00 76.56 81 LYS A C 1
ATOM 591 O O . LYS A 1 81 ? 2.154 11.441 -20.426 1.00 76.56 81 LYS A O 1
ATOM 596 N N . ALA A 1 82 ? 3.009 10.105 -22.000 1.00 73.12 82 ALA A N 1
ATOM 597 C CA . ALA A 1 82 ? 4.374 10.163 -21.486 1.00 73.12 82 ALA A CA 1
ATOM 598 C C . ALA A 1 82 ? 5.030 11.538 -21.706 1.00 73.12 82 ALA A C 1
ATOM 600 O O . ALA A 1 82 ? 5.826 11.953 -20.869 1.00 73.12 82 ALA A O 1
ATOM 601 N N . MET A 1 83 ? 4.693 12.237 -22.795 1.00 75.38 83 MET A N 1
ATOM 602 C CA . MET A 1 83 ? 5.172 13.598 -23.070 1.00 75.38 83 MET A CA 1
ATOM 603 C C . MET A 1 83 ? 4.482 14.651 -22.194 1.00 75.38 83 MET A C 1
ATOM 605 O O . MET A 1 83 ? 5.151 15.543 -21.689 1.00 75.38 83 MET A O 1
ATOM 609 N N . ASP A 1 84 ? 3.173 14.516 -21.977 1.00 76.12 84 ASP A N 1
ATOM 610 C CA . ASP A 1 84 ? 2.366 15.416 -21.137 1.00 76.12 84 ASP A CA 1
ATOM 611 C C . ASP A 1 84 ? 2.845 15.409 -19.673 1.00 76.12 84 ASP A C 1
ATOM 613 O O . ASP A 1 84 ? 3.051 16.445 -19.051 1.00 76.12 84 ASP A O 1
ATOM 617 N N . LEU A 1 85 ? 3.187 14.223 -19.159 1.00 58.88 85 LEU A N 1
ATOM 618 C CA . LEU A 1 85 ? 3.756 14.050 -17.818 1.00 58.88 85 LEU A CA 1
ATOM 619 C C . LEU A 1 85 ? 5.183 14.607 -17.650 1.00 58.88 85 LEU A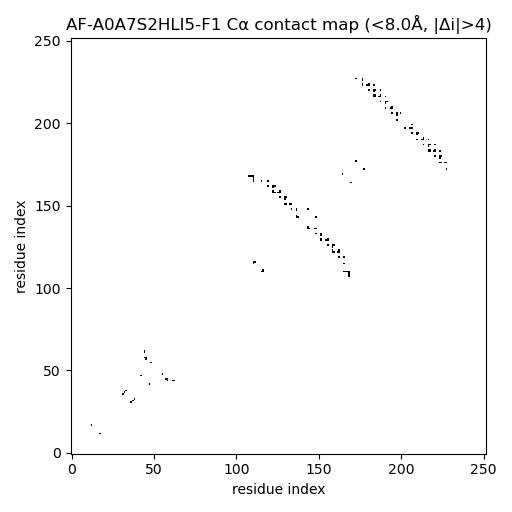 C 1
ATOM 621 O O . LEU A 1 85 ? 5.697 14.589 -16.532 1.00 58.88 85 LEU A O 1
ATOM 625 N N . GLY A 1 86 ? 5.838 15.036 -18.733 1.00 55.94 86 GLY A N 1
ATOM 626 C CA . GLY A 1 86 ? 7.167 15.649 -18.706 1.00 55.94 86 GLY A CA 1
ATOM 627 C C . GLY A 1 86 ? 7.157 17.180 -18.711 1.00 55.94 86 GLY A C 1
ATOM 628 O O . GLY A 1 86 ? 8.217 17.766 -18.534 1.00 55.94 86 GLY A O 1
ATOM 629 N N . ALA A 1 87 ? 6.000 17.820 -18.920 1.00 54.50 87 ALA A N 1
ATOM 630 C CA . ALA A 1 87 ? 5.901 19.270 -19.118 1.00 54.50 87 ALA A CA 1
ATOM 631 C C . ALA A 1 87 ? 5.455 20.061 -17.870 1.00 54.50 87 ALA A C 1
ATOM 633 O O . ALA A 1 87 ? 5.548 21.284 -17.871 1.00 54.50 87 ALA A O 1
ATOM 634 N N . GLU A 1 88 ? 4.991 19.397 -16.806 1.00 50.53 88 GLU A N 1
ATOM 635 C CA . GLU A 1 88 ? 4.462 20.065 -15.600 1.00 50.53 88 GLU A CA 1
ATOM 636 C C . GLU A 1 88 ? 5.435 20.097 -14.399 1.00 50.53 88 GLU A C 1
ATOM 638 O O . GLU A 1 88 ? 5.042 20.526 -13.319 1.00 50.53 88 GLU A O 1
ATOM 643 N N . ASP A 1 89 ? 6.701 19.688 -14.561 1.00 49.81 89 ASP A N 1
ATOM 644 C CA . ASP A 1 89 ? 7.705 19.645 -13.470 1.00 49.81 89 ASP A CA 1
ATOM 645 C C . ASP A 1 89 ? 8.839 20.683 -13.651 1.00 49.81 89 ASP A C 1
ATOM 647 O O . ASP A 1 89 ? 9.962 20.482 -13.198 1.00 49.81 89 ASP A O 1
ATOM 651 N N . GLU A 1 90 ? 8.555 21.807 -14.326 1.00 48.19 90 GLU A N 1
ATOM 652 C CA . GLU A 1 90 ? 9.452 22.979 -14.428 1.00 48.19 90 GLU A CA 1
ATOM 653 C C . GLU A 1 90 ? 8.974 24.157 -13.554 1.00 48.19 90 GLU A C 1
ATOM 655 O O . GLU A 1 90 ? 9.021 25.320 -13.954 1.00 48.19 90 GLU A O 1
ATOM 660 N N . SER A 1 91 ? 8.510 23.896 -12.327 1.00 46.16 91 SER A N 1
ATOM 661 C CA . SER A 1 91 ? 8.357 24.966 -11.334 1.00 46.16 91 SER A CA 1
ATOM 662 C C . SER A 1 91 ? 9.639 25.121 -10.516 1.00 46.16 91 SER A C 1
ATOM 664 O O . SER A 1 91 ? 9.790 24.506 -9.465 1.00 46.16 91 SER A O 1
ATOM 666 N N . SER A 1 92 ? 10.526 25.971 -11.035 1.00 49.31 92 SER A N 1
ATOM 667 C CA . SER A 1 92 ? 11.284 26.977 -10.282 1.00 49.31 92 SER A CA 1
ATOM 668 C C . SER A 1 92 ? 11.867 26.541 -8.932 1.00 49.31 92 SER A C 1
ATOM 670 O O . SER A 1 92 ? 11.267 26.814 -7.895 1.00 49.31 92 SER A O 1
ATOM 672 N N . ASP A 1 93 ? 13.087 26.008 -8.944 1.00 43.62 93 ASP A N 1
ATOM 673 C CA . ASP A 1 93 ? 14.021 26.243 -7.841 1.00 43.62 93 ASP A CA 1
ATOM 674 C C . ASP A 1 93 ? 15.141 27.143 -8.367 1.00 43.62 93 ASP A C 1
ATOM 676 O O . ASP A 1 93 ? 15.885 26.801 -9.289 1.00 43.62 93 ASP A O 1
ATOM 680 N N . GLU A 1 94 ? 15.146 28.347 -7.806 1.00 50.41 94 GLU A N 1
ATOM 681 C CA . GLU A 1 94 ? 16.121 29.399 -8.013 1.00 50.41 94 GLU A CA 1
ATOM 682 C C . GLU A 1 94 ? 17.530 28.921 -7.645 1.00 50.41 94 GLU A C 1
ATOM 684 O O . GLU A 1 94 ? 17.751 28.129 -6.730 1.00 50.41 94 GLU A O 1
ATOM 689 N N . GLU A 1 95 ? 18.467 29.452 -8.417 1.00 51.91 95 GLU A N 1
ATOM 690 C CA . GLU A 1 95 ? 19.915 29.392 -8.305 1.00 51.91 95 GLU A CA 1
ATOM 691 C C . GLU A 1 95 ? 20.442 29.401 -6.855 1.00 51.91 95 GLU A C 1
ATOM 693 O O . GLU A 1 95 ? 20.443 30.427 -6.178 1.00 51.91 95 GLU A O 1
ATOM 698 N N . GLU A 1 96 ? 21.025 28.282 -6.420 1.00 44.47 96 GLU A N 1
ATOM 699 C CA . GLU A 1 96 ? 22.131 28.303 -5.458 1.00 44.47 96 GLU A CA 1
ATOM 700 C C . GLU A 1 96 ? 23.351 27.648 -6.123 1.00 44.47 96 GLU A C 1
ATOM 702 O O . GLU A 1 96 ? 23.576 26.437 -6.068 1.00 44.47 96 GLU A O 1
ATOM 707 N N . GLU A 1 97 ? 24.132 28.477 -6.823 1.00 50.09 97 GLU A N 1
ATOM 708 C CA . GLU A 1 97 ? 25.475 28.144 -7.294 1.00 50.09 97 GLU A CA 1
ATOM 709 C C . GLU A 1 97 ? 26.405 27.929 -6.089 1.00 50.09 97 GLU A C 1
ATOM 711 O O . GLU A 1 97 ? 27.059 28.842 -5.587 1.00 50.09 97 GLU A O 1
ATOM 716 N N . GLY A 1 98 ? 26.475 26.685 -5.624 1.00 44.75 98 GLY A N 1
ATOM 717 C CA . GLY A 1 98 ? 27.508 26.193 -4.722 1.00 44.75 98 GLY A CA 1
ATOM 718 C C . GLY A 1 98 ? 28.288 25.083 -5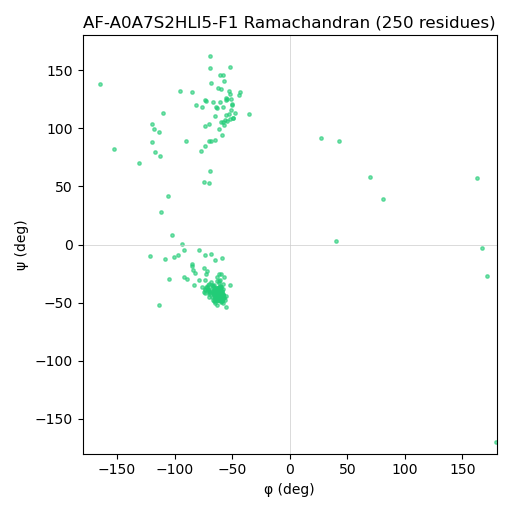.410 1.00 44.75 98 GLY A C 1
ATOM 719 O O . GLY A 1 98 ? 27.834 23.944 -5.475 1.00 44.75 98 GLY A O 1
ATOM 720 N N . ALA A 1 99 ? 29.458 25.422 -5.945 1.00 53.59 99 ALA A N 1
ATOM 721 C CA . ALA A 1 99 ? 30.391 24.481 -6.546 1.00 53.59 99 ALA A CA 1
ATOM 722 C C . ALA A 1 99 ? 30.771 23.350 -5.566 1.00 53.59 99 ALA A C 1
ATOM 724 O O . ALA A 1 99 ? 31.517 23.578 -4.618 1.00 53.59 99 ALA A O 1
ATOM 725 N N . GLU A 1 100 ? 30.330 22.119 -5.838 1.00 44.78 100 GLU A N 1
ATOM 726 C CA . GLU A 1 100 ? 31.011 20.913 -5.358 1.00 44.78 100 GLU A CA 1
ATOM 727 C C . GLU A 1 100 ? 31.465 20.059 -6.545 1.00 44.78 100 GLU A C 1
ATOM 729 O O . GLU A 1 100 ? 30.699 19.363 -7.215 1.00 44.78 100 GLU A O 1
ATOM 734 N N . GLU A 1 101 ? 32.769 20.141 -6.788 1.00 45.94 101 GLU A N 1
ATOM 735 C CA . GLU A 1 101 ? 33.550 19.238 -7.615 1.00 45.94 101 GLU A CA 1
ATOM 736 C C . GLU A 1 101 ? 33.356 17.767 -7.201 1.00 45.94 101 GLU A C 1
ATOM 738 O O . GLU A 1 101 ? 33.556 17.372 -6.053 1.00 45.94 101 GLU A O 1
ATOM 743 N N . GLY A 1 102 ? 33.100 16.914 -8.194 1.00 50.25 102 GLY A N 1
ATOM 744 C CA . GLY A 1 102 ? 33.768 15.613 -8.238 1.00 50.25 102 GLY A CA 1
ATOM 745 C C . GLY A 1 102 ? 33.215 14.487 -7.363 1.00 50.25 102 GLY A C 1
ATOM 746 O O . GLY A 1 102 ? 33.993 13.669 -6.877 1.00 50.25 102 GLY A O 1
ATOM 747 N N . LYS A 1 103 ? 31.894 14.341 -7.229 1.00 44.91 103 LYS A N 1
ATOM 748 C CA . LYS A 1 103 ? 31.295 13.048 -6.851 1.00 44.91 103 LYS A CA 1
ATOM 749 C C . LYS A 1 103 ? 30.472 12.510 -8.007 1.00 44.91 103 LYS A C 1
ATOM 751 O O . LYS A 1 103 ? 29.317 12.875 -8.201 1.00 44.91 103 LYS A O 1
ATOM 756 N N . GLY A 1 104 ? 31.089 11.620 -8.784 1.00 43.00 104 GLY A N 1
ATOM 757 C CA . GLY A 1 104 ? 30.348 10.773 -9.712 1.00 43.00 104 GLY A CA 1
ATOM 758 C C . GLY A 1 104 ? 29.195 10.065 -8.982 1.00 43.00 104 GLY A C 1
ATOM 759 O O . GLY A 1 104 ? 29.278 9.860 -7.768 1.00 43.00 104 GLY A O 1
ATOM 760 N N . PRO A 1 105 ? 28.111 9.707 -9.687 1.00 41.47 105 PRO A N 1
ATOM 761 C CA . PRO A 1 105 ? 26.932 9.111 -9.077 1.00 41.47 105 PRO A CA 1
ATOM 762 C C . PRO A 1 105 ? 27.302 7.866 -8.262 1.00 41.47 105 PRO A C 1
ATOM 764 O O . PRO A 1 105 ? 27.572 6.802 -8.819 1.00 41.47 105 PRO A O 1
ATOM 767 N N . VAL A 1 106 ? 27.270 7.992 -6.933 1.00 46.38 106 VAL A N 1
ATOM 768 C CA . VAL A 1 106 ? 27.365 6.893 -5.959 1.00 46.38 106 VAL A CA 1
ATOM 769 C C . VAL A 1 106 ? 26.030 6.132 -5.961 1.00 46.38 106 VAL A C 1
ATOM 771 O O . VAL A 1 106 ? 25.357 5.981 -4.952 1.00 46.38 106 VAL A O 1
ATOM 774 N N . TRP A 1 107 ? 25.591 5.683 -7.134 1.00 47.84 107 TRP A N 1
ATOM 775 C CA . TRP A 1 107 ? 24.375 4.898 -7.317 1.00 47.84 107 TRP A CA 1
ATOM 776 C C . TRP A 1 107 ? 24.788 3.505 -7.762 1.00 47.84 107 TRP A C 1
ATOM 778 O O . TRP A 1 107 ? 24.731 3.226 -8.952 1.00 47.84 107 TRP A O 1
ATOM 788 N N . LEU A 1 108 ? 25.281 2.684 -6.826 1.00 46.25 108 LEU A N 1
ATOM 789 C CA . LEU A 1 108 ? 25.350 1.208 -6.863 1.00 46.25 108 LEU A CA 1
ATOM 790 C C . LEU A 1 108 ? 26.366 0.711 -5.815 1.00 46.25 108 LEU A C 1
ATOM 792 O O . LEU A 1 108 ? 27.290 -0.037 -6.135 1.00 46.25 108 LEU A O 1
ATOM 796 N N . VAL A 1 109 ? 26.192 1.061 -4.535 1.00 50.06 109 VAL A N 1
ATOM 797 C CA . VAL A 1 109 ? 26.714 0.164 -3.488 1.00 50.06 109 VAL A CA 1
ATOM 798 C C . VAL A 1 109 ? 25.774 -1.038 -3.475 1.00 50.06 109 VAL A C 1
ATOM 800 O O . VAL A 1 109 ? 24.734 -1.073 -2.826 1.00 50.06 109 VAL A O 1
ATOM 803 N N . ARG A 1 110 ? 26.095 -1.964 -4.375 1.00 52.28 110 ARG A N 1
ATOM 804 C CA . ARG A 1 110 ? 25.449 -3.250 -4.593 1.00 52.28 110 ARG A CA 1
ATOM 805 C C . ARG A 1 110 ? 25.428 -3.988 -3.253 1.00 52.28 110 ARG A C 1
ATOM 807 O O . ARG A 1 110 ? 26.481 -4.133 -2.640 1.00 52.28 110 ARG A O 1
ATOM 814 N N . GLY A 1 111 ? 24.240 -4.406 -2.812 1.00 53.94 111 GLY A N 1
ATOM 815 C CA . GLY A 1 111 ? 24.030 -5.088 -1.533 1.00 53.94 111 GLY A CA 1
ATOM 816 C C . GLY A 1 111 ? 25.093 -6.156 -1.262 1.00 53.94 111 GLY A C 1
ATOM 817 O O . GLY A 1 111 ? 25.420 -6.956 -2.141 1.00 53.94 111 GLY A O 1
ATOM 818 N N . GLY A 1 112 ? 25.653 -6.115 -0.057 1.00 66.25 112 GLY A N 1
ATOM 819 C CA . GLY A 1 112 ? 26.803 -6.930 0.332 1.00 66.25 112 GLY A CA 1
ATOM 820 C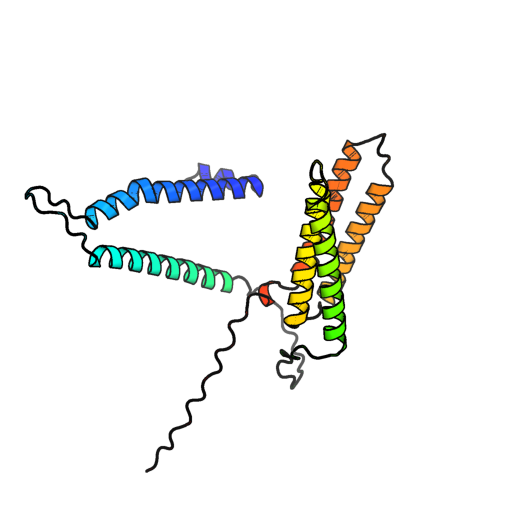 C . GLY A 1 112 ? 27.473 -6.500 1.636 1.00 66.25 112 GLY A C 1
ATOM 821 O O . GLY A 1 112 ? 28.400 -7.176 2.070 1.00 66.25 112 GLY A O 1
ATOM 822 N N . ASP A 1 113 ? 27.020 -5.420 2.279 1.00 83.75 113 ASP A N 1
ATOM 823 C CA . ASP A 1 113 ? 27.420 -5.147 3.654 1.00 83.75 113 ASP A CA 1
ATOM 824 C C . ASP A 1 113 ? 26.800 -6.185 4.615 1.00 83.75 113 ASP A C 1
ATOM 826 O O . ASP A 1 113 ? 25.753 -6.807 4.364 1.00 83.75 113 ASP A O 1
ATOM 830 N N . GLU A 1 114 ? 27.496 -6.431 5.724 1.00 89.75 114 GLU A N 1
ATOM 831 C CA . GLU A 1 114 ? 27.032 -7.371 6.747 1.00 89.75 114 GLU A CA 1
ATOM 832 C C . GLU A 1 114 ? 25.710 -6.901 7.370 1.00 89.75 114 GLU A C 1
ATOM 834 O O . GLU A 1 114 ? 24.854 -7.722 7.706 1.00 89.75 114 GLU A O 1
ATOM 839 N N . GLU A 1 115 ? 25.500 -5.584 7.448 1.00 89.25 115 GLU A N 1
ATOM 840 C CA . GLU A 1 115 ? 24.294 -4.982 8.009 1.00 89.25 115 GLU A CA 1
ATOM 841 C C . GLU A 1 115 ? 23.043 -5.276 7.167 1.00 89.25 115 GLU A C 1
ATOM 843 O O . GLU A 1 115 ? 22.030 -5.722 7.715 1.00 89.25 115 GLU A O 1
ATOM 848 N N . SER A 1 116 ? 23.085 -5.099 5.840 1.00 87.75 116 SER A N 1
ATOM 849 C CA . SER A 1 116 ? 21.954 -5.457 4.974 1.00 87.75 116 SER A CA 1
ATOM 850 C C . SER A 1 116 ? 21.737 -6.963 4.961 1.00 87.75 116 SER A C 1
ATOM 852 O O . SER A 1 116 ? 20.597 -7.420 4.963 1.00 87.75 116 SER A O 1
ATOM 854 N N . SER A 1 117 ? 22.805 -7.759 5.017 1.00 90.44 117 SER A N 1
ATOM 855 C CA . SER A 1 117 ? 22.680 -9.217 5.120 1.00 90.44 117 SER A CA 1
ATOM 856 C C . SER A 1 117 ? 21.958 -9.634 6.407 1.00 90.44 117 SER A C 1
ATOM 858 O O . SER A 1 117 ? 21.072 -10.491 6.377 1.00 90.44 117 SER A O 1
ATOM 860 N N . PHE A 1 118 ? 22.287 -9.001 7.535 1.00 93.50 118 PHE A N 1
ATOM 861 C CA . PHE A 1 118 ? 21.620 -9.223 8.815 1.00 93.50 118 PHE A CA 1
ATOM 862 C C . PHE A 1 118 ? 20.148 -8.784 8.783 1.00 93.50 118 PHE A C 1
ATOM 864 O O . PHE A 1 118 ? 19.266 -9.569 9.139 1.00 93.50 118 PHE A O 1
ATOM 871 N N . LYS A 1 119 ? 19.861 -7.570 8.292 1.00 92.19 119 LYS A N 1
ATOM 872 C CA . LYS A 1 119 ? 18.487 -7.060 8.143 1.00 92.19 119 LYS A CA 1
ATOM 873 C C . LYS A 1 119 ? 17.648 -7.959 7.237 1.00 92.19 119 LYS A C 1
ATOM 875 O O . LYS A 1 119 ? 16.508 -8.260 7.575 1.00 92.19 119 LYS A O 1
ATOM 880 N N . LEU A 1 120 ? 18.207 -8.443 6.127 1.00 92.81 120 LEU A N 1
ATOM 881 C CA . LEU A 1 120 ? 17.508 -9.349 5.216 1.00 92.81 120 LEU A CA 1
ATOM 882 C C . LEU A 1 120 ? 17.135 -10.660 5.911 1.00 92.81 120 LEU A C 1
ATOM 884 O O . LEU A 1 120 ? 15.993 -11.096 5.800 1.00 92.81 120 LEU A O 1
ATOM 888 N N . ARG A 1 121 ? 18.061 -11.264 6.670 1.00 95.38 121 ARG A N 1
ATOM 889 C CA . ARG A 1 121 ? 17.758 -12.467 7.466 1.00 95.38 121 ARG A CA 1
ATOM 890 C C . ARG A 1 121 ? 16.637 -12.205 8.464 1.00 95.38 121 ARG A C 1
ATOM 892 O O . ARG A 1 121 ? 15.715 -13.005 8.542 1.00 95.38 121 ARG A O 1
ATOM 899 N N . MET A 1 122 ? 16.678 -11.075 9.171 1.00 96.31 122 MET A N 1
ATOM 900 C CA . MET A 1 122 ? 15.610 -10.684 10.094 1.00 96.31 122 MET A CA 1
ATOM 901 C C . MET A 1 122 ? 14.250 -10.594 9.381 1.00 96.31 122 MET A C 1
ATOM 903 O O . MET A 1 122 ? 13.267 -11.133 9.887 1.00 96.31 122 MET A O 1
ATOM 907 N N . TRP A 1 123 ? 14.184 -9.957 8.206 1.00 94.69 123 TRP A N 1
ATOM 908 C CA . TRP A 1 123 ? 12.945 -9.858 7.428 1.00 94.69 123 TRP A CA 1
ATOM 909 C C . TRP A 1 123 ? 12.435 -11.223 6.958 1.00 94.69 123 TRP A C 1
ATOM 911 O O . TRP A 1 123 ? 11.246 -11.500 7.085 1.00 94.69 123 TRP A O 1
ATOM 921 N N . LEU A 1 124 ? 13.324 -12.104 6.489 1.00 95.50 124 LEU A N 1
ATOM 922 C CA . LEU A 1 124 ? 12.968 -13.468 6.088 1.00 95.50 124 LEU A CA 1
ATOM 923 C C . LEU A 1 124 ? 12.442 -14.303 7.264 1.00 95.50 124 LEU A C 1
ATOM 925 O O . LEU A 1 124 ? 11.447 -15.005 7.109 1.00 95.50 124 LEU A O 1
ATOM 929 N N . THR A 1 125 ? 13.050 -14.192 8.447 1.00 97.56 125 THR A N 1
ATOM 930 C CA . THR A 1 125 ? 12.547 -14.861 9.657 1.00 97.56 125 THR A CA 1
ATOM 931 C C . THR A 1 125 ? 11.150 -14.365 10.031 1.00 97.56 125 THR A C 1
ATOM 933 O O . THR A 1 125 ? 10.282 -15.165 10.374 1.00 97.56 125 THR A O 1
ATOM 936 N N . ARG A 1 126 ? 10.892 -13.054 9.930 1.00 97.38 126 ARG A N 1
ATOM 937 C CA . ARG A 1 126 ? 9.552 -12.492 10.173 1.00 97.38 126 ARG A CA 1
ATOM 938 C C . ARG A 1 126 ? 8.534 -12.973 9.136 1.00 97.38 126 ARG A C 1
ATOM 940 O O . ARG A 1 126 ? 7.434 -13.348 9.519 1.00 97.38 126 ARG A O 1
ATOM 947 N N . LEU A 1 127 ? 8.911 -13.043 7.856 1.00 96.75 127 LEU A N 1
ATOM 948 C CA . LEU A 1 127 ? 8.057 -13.601 6.797 1.00 96.75 127 LEU A CA 1
ATOM 949 C C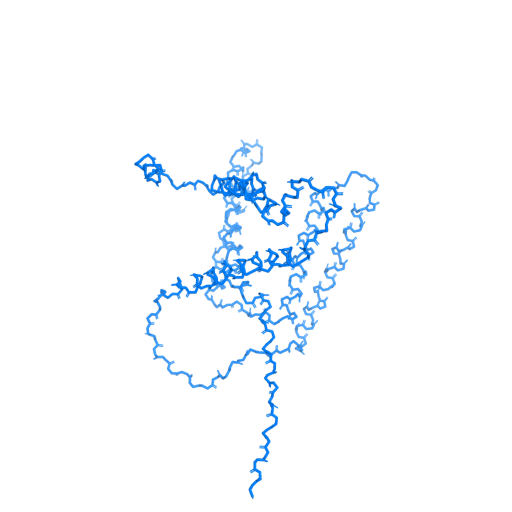 . LEU A 1 127 ? 7.657 -15.048 7.092 1.00 96.75 127 LEU A C 1
ATOM 951 O O . LEU 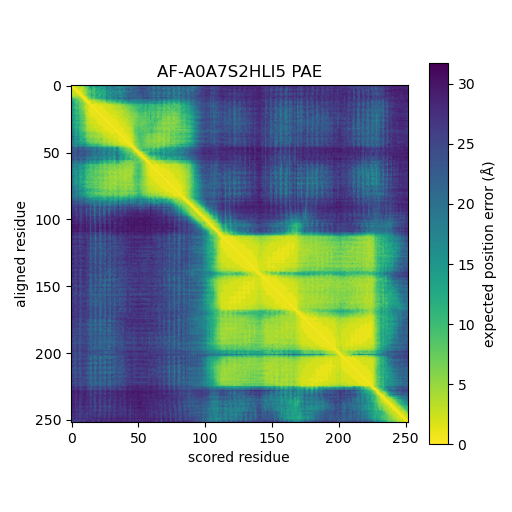A 1 127 ? 6.496 -15.411 6.936 1.00 96.75 127 LEU A O 1
ATOM 955 N N . GLN A 1 128 ? 8.603 -15.869 7.553 1.00 97.56 128 GLN A N 1
ATOM 956 C CA . GLN A 1 128 ? 8.318 -17.246 7.960 1.00 97.56 128 GLN A CA 1
ATOM 957 C C . GLN A 1 128 ? 7.345 -17.307 9.144 1.00 97.56 128 GLN A C 1
ATOM 959 O O . GLN A 1 128 ? 6.458 -18.161 9.152 1.00 97.56 128 GLN A O 1
ATOM 964 N N . ALA A 1 129 ? 7.485 -16.405 10.121 1.00 96.62 129 ALA A N 1
ATOM 965 C CA . ALA A 1 129 ? 6.578 -16.325 11.263 1.00 96.62 129 ALA A CA 1
ATOM 966 C C . ALA A 1 129 ? 5.140 -15.981 10.835 1.00 96.62 129 ALA A C 1
ATOM 968 O O . ALA A 1 129 ? 4.235 -16.750 11.153 1.00 96.62 129 ALA A O 1
ATOM 969 N N . HIS A 1 130 ? 4.946 -14.915 10.051 1.00 97.06 130 HIS A N 1
ATOM 970 C CA . HIS A 1 130 ? 3.627 -14.527 9.527 1.00 97.06 130 HIS A CA 1
ATOM 971 C C . HIS A 1 130 ? 3.024 -15.606 8.614 1.00 97.06 130 HIS A C 1
ATOM 973 O O . HIS A 1 130 ? 1.862 -15.976 8.745 1.00 97.06 130 HIS A O 1
ATOM 979 N N . SER A 1 131 ? 3.830 -16.217 7.737 1.00 97.38 131 SER A N 1
ATOM 980 C CA . SER A 1 131 ? 3.357 -17.327 6.901 1.00 97.38 131 SER A CA 1
ATOM 981 C C . SER A 1 131 ? 2.902 -18.524 7.737 1.00 97.38 131 SER A C 1
ATOM 983 O O . SER A 1 131 ? 1.942 -19.187 7.362 1.00 97.38 131 SER A O 1
ATOM 985 N N . SER A 1 132 ? 3.576 -18.812 8.854 1.00 97.38 132 SER A N 1
ATOM 986 C CA . SER A 1 132 ? 3.183 -19.902 9.753 1.00 97.38 132 SER A CA 1
ATOM 987 C C . SER A 1 132 ? 1.917 -19.564 10.542 1.00 97.38 132 SER A C 1
ATOM 989 O O . SER A 1 132 ? 1.108 -20.456 10.785 1.00 97.38 132 SER A O 1
ATOM 991 N N . ALA A 1 133 ? 1.746 -18.302 10.951 1.00 96.44 133 ALA A N 1
ATOM 992 C CA . ALA A 1 133 ? 0.522 -17.816 11.585 1.00 96.44 133 ALA A CA 1
ATOM 993 C C . ALA A 1 133 ? -0.675 -17.935 10.630 1.00 96.44 133 ALA A C 1
ATOM 995 O O . ALA A 1 133 ? -1.690 -18.515 11.006 1.00 96.44 133 ALA A O 1
ATOM 996 N N . MET A 1 134 ? -0.507 -17.528 9.368 1.00 95.69 134 MET A N 1
ATOM 997 C CA . MET A 1 134 ? -1.516 -17.697 8.319 1.00 95.69 134 MET A CA 1
ATOM 998 C C . MET A 1 134 ? -1.926 -19.164 8.132 1.00 95.69 134 MET A C 1
ATOM 1000 O O . MET A 1 134 ? -3.114 -19.462 8.071 1.00 95.69 134 MET A O 1
ATOM 1004 N N . THR A 1 135 ? -0.964 -20.096 8.094 1.00 96.38 135 THR A N 1
ATOM 1005 C CA . THR A 1 135 ? -1.276 -21.533 8.004 1.00 96.38 135 THR A CA 1
ATOM 1006 C C . THR A 1 135 ? -2.143 -21.992 9.175 1.00 96.38 135 THR A C 1
ATOM 1008 O O . THR A 1 135 ? -3.119 -22.698 8.961 1.00 96.38 135 THR A O 1
ATOM 1011 N N . ARG A 1 136 ? -1.851 -21.544 10.405 1.00 96.50 136 ARG A N 1
ATOM 1012 C CA . ARG A 1 136 ? -2.666 -21.892 11.583 1.00 96.50 136 ARG A CA 1
ATOM 1013 C C . ARG A 1 136 ? -4.083 -21.337 11.485 1.00 96.50 136 ARG A C 1
ATOM 1015 O O . ARG A 1 136 ? -5.016 -22.077 11.760 1.00 96.50 136 ARG A O 1
ATOM 1022 N N . LEU A 1 137 ? -4.242 -20.088 11.040 1.00 95.75 137 LEU A N 1
ATOM 1023 C CA . LEU A 1 137 ? -5.562 -19.488 10.813 1.00 95.75 137 LEU A CA 1
ATOM 1024 C C . LEU A 1 137 ? -6.376 -20.258 9.758 1.00 95.75 137 LEU A C 1
ATOM 1026 O O . LEU A 1 137 ? -7.600 -20.293 9.834 1.00 95.75 137 LEU A O 1
ATOM 1030 N N . CYS A 1 138 ? -5.713 -20.881 8.778 1.00 92.56 138 CYS A N 1
ATOM 1031 C CA . CYS A 1 138 ? -6.369 -21.747 7.795 1.00 92.56 138 CYS A CA 1
ATOM 1032 C C . CYS A 1 138 ? -6.687 -23.155 8.325 1.00 92.56 138 CYS A C 1
ATOM 1034 O O . CYS A 1 138 ? -7.650 -23.759 7.855 1.00 92.56 138 CYS A O 1
ATOM 1036 N N . ASP A 1 139 ? -5.880 -23.677 9.251 1.00 94.31 139 ASP A N 1
ATOM 1037 C CA . ASP A 1 139 ? -6.016 -25.031 9.805 1.00 94.31 139 ASP A CA 1
ATOM 1038 C C . ASP A 1 139 ? -7.010 -25.109 10.979 1.00 94.31 139 ASP A C 1
ATOM 1040 O O . ASP A 1 139 ? -7.446 -26.201 11.347 1.00 94.31 139 ASP A O 1
ATOM 1044 N N . GLU A 1 140 ? -7.371 -23.978 11.591 1.00 92.88 140 GLU A N 1
ATOM 1045 C CA . GLU A 1 140 ? -8.373 -23.933 12.655 1.00 92.88 140 GLU A CA 1
ATOM 1046 C C . GLU A 1 140 ? -9.751 -24.386 12.138 1.00 92.88 140 GLU A C 1
ATOM 1048 O O . GLU A 1 140 ? -10.364 -23.765 11.268 1.00 92.88 140 GLU A O 1
ATOM 1053 N N . GLU A 1 141 ? -10.263 -25.488 12.696 1.00 86.69 141 GLU A N 1
ATOM 1054 C CA . GLU A 1 141 ? -11.606 -25.996 12.408 1.00 86.69 141 GLU A CA 1
ATOM 1055 C C . GLU A 1 141 ? -12.661 -25.025 12.969 1.00 86.69 141 GLU A C 1
ATOM 1057 O O . GLU A 1 141 ? -13.095 -25.128 14.117 1.00 86.69 141 GLU A O 1
ATOM 1062 N N . GLY A 1 142 ? -13.069 -24.043 12.164 1.00 91.69 142 GLY A N 1
ATOM 1063 C CA . GLY A 1 142 ? -14.003 -23.011 12.597 1.00 91.69 142 GLY A CA 1
ATOM 1064 C C . GLY A 1 142 ? -14.325 -21.968 11.532 1.00 91.69 142 GLY A C 1
ATOM 1065 O O . GLY A 1 142 ? -14.017 -22.112 10.349 1.00 91.69 142 GLY A O 1
ATOM 1066 N N . ALA A 1 143 ? -15.005 -20.905 11.963 1.00 89.75 143 ALA A N 1
ATOM 1067 C CA . ALA A 1 143 ? -15.176 -19.721 11.137 1.00 89.75 143 ALA A CA 1
ATOM 1068 C C . ALA A 1 143 ? -13.839 -18.971 11.075 1.00 89.75 143 ALA A C 1
ATOM 1070 O O . ALA A 1 143 ? -13.302 -18.603 12.115 1.00 89.75 143 ALA A O 1
ATOM 1071 N N . VAL A 1 144 ? -13.327 -18.745 9.864 1.00 93.38 144 VAL A N 1
ATOM 1072 C CA . VAL A 1 144 ? -12.085 -17.993 9.639 1.00 93.38 144 VAL A CA 1
ATOM 1073 C C . VAL A 1 144 ? -12.247 -16.570 10.174 1.00 93.38 144 VAL A C 1
ATOM 1075 O O . VAL A 1 144 ? -13.139 -15.839 9.729 1.00 93.38 144 VAL A O 1
ATOM 1078 N N . ASP A 1 145 ? -11.372 -16.175 11.098 1.00 95.12 145 ASP A N 1
ATOM 1079 C CA . ASP A 1 145 ? -11.281 -14.792 11.558 1.00 95.12 145 ASP A CA 1
ATOM 1080 C C . ASP A 1 145 ? -10.695 -13.925 10.438 1.00 95.12 145 ASP A C 1
ATOM 1082 O O . ASP A 1 145 ? -9.499 -13.953 10.136 1.00 95.12 145 ASP A O 1
ATOM 1086 N N . ARG A 1 146 ? -11.575 -13.171 9.777 1.00 93.94 146 ARG A N 1
ATOM 1087 C CA . ARG A 1 146 ? -11.213 -12.303 8.658 1.00 93.94 146 ARG A CA 1
ATOM 1088 C C . ARG A 1 146 ? -10.207 -11.231 9.068 1.00 93.94 146 ARG A C 1
ATOM 1090 O O . ARG A 1 146 ? -9.334 -10.924 8.261 1.00 93.94 146 ARG A O 1
ATOM 1097 N N . ASP A 1 147 ? -10.361 -10.644 10.250 1.00 92.75 147 ASP A N 1
ATOM 1098 C CA . ASP A 1 147 ? -9.547 -9.501 10.663 1.00 92.75 147 ASP A CA 1
ATOM 1099 C C . ASP A 1 147 ? -8.128 -9.972 11.006 1.00 92.75 147 ASP A C 1
ATOM 1101 O O . ASP A 1 147 ? -7.159 -9.342 10.587 1.00 92.75 147 ASP A O 1
ATOM 1105 N N . ALA A 1 148 ? -7.999 -11.147 11.636 1.00 95.25 148 ALA A N 1
ATOM 1106 C CA . ALA A 1 148 ? -6.703 -11.792 11.851 1.00 95.25 148 ALA A CA 1
ATOM 1107 C C . ALA A 1 148 ? -5.998 -12.132 10.524 1.00 95.25 148 ALA A C 1
ATOM 1109 O O . ALA A 1 148 ? -4.805 -11.882 10.362 1.00 95.25 148 ALA A O 1
ATOM 1110 N N . VAL A 1 149 ? -6.733 -12.664 9.539 1.00 93.69 149 VAL A N 1
ATOM 1111 C CA . VAL A 1 149 ? -6.171 -12.936 8.205 1.00 93.69 149 VAL A CA 1
ATOM 1112 C C . VAL A 1 149 ? -5.728 -11.644 7.513 1.00 93.69 149 VAL A C 1
ATOM 1114 O O . VAL A 1 149 ? -4.648 -11.610 6.924 1.00 93.69 149 VAL A O 1
ATOM 1117 N N . ASP A 1 150 ? -6.532 -10.581 7.570 1.00 91.88 150 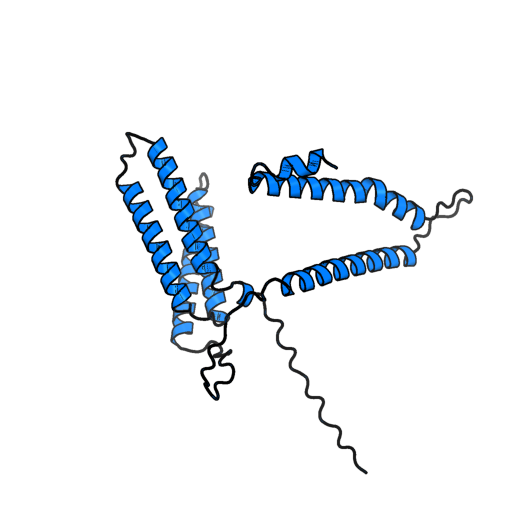ASP A N 1
ATOM 1118 C CA . ASP A 1 150 ? -6.202 -9.290 6.957 1.00 91.88 150 ASP A CA 1
ATOM 1119 C C . ASP A 1 150 ? -4.950 -8.659 7.587 1.00 91.88 150 ASP A C 1
ATOM 1121 O O . ASP A 1 150 ? -4.082 -8.163 6.864 1.00 91.88 150 ASP A O 1
ATOM 1125 N N . GLU A 1 151 ? -4.802 -8.743 8.913 1.00 93.12 151 GLU A N 1
ATOM 1126 C CA . GLU A 1 151 ? -3.601 -8.302 9.631 1.00 93.12 151 GLU A CA 1
ATOM 1127 C C . GLU A 1 151 ? -2.350 -9.058 9.154 1.00 93.12 151 GLU A C 1
ATOM 1129 O O . GLU A 1 151 ? -1.337 -8.443 8.800 1.00 93.12 151 GLU A O 1
ATOM 1134 N N . GLU A 1 152 ? -2.428 -10.387 9.063 1.00 95.31 152 GLU A N 1
ATOM 1135 C CA . GLU A 1 152 ? -1.320 -11.222 8.599 1.00 95.31 152 GLU A CA 1
ATOM 1136 C C . GLU A 1 152 ? -0.959 -10.950 7.124 1.00 95.31 152 GLU A C 1
ATOM 1138 O O . GLU A 1 152 ? 0.224 -10.909 6.771 1.00 95.31 152 GLU A O 1
ATOM 1143 N N . VAL A 1 153 ? -1.946 -10.698 6.251 1.00 91.50 153 VAL A N 1
ATOM 1144 C CA . VAL A 1 153 ? -1.710 -10.323 4.842 1.00 91.50 153 VAL A CA 1
ATOM 1145 C C . VAL A 1 153 ? -0.971 -8.988 4.741 1.00 91.50 153 VAL A C 1
ATOM 1147 O O . VAL A 1 153 ? 0.025 -8.903 4.017 1.00 91.50 153 VAL A O 1
ATOM 1150 N N . HIS A 1 154 ? -1.411 -7.958 5.468 1.00 88.50 154 HIS A N 1
ATOM 1151 C CA . HIS A 1 154 ? -0.735 -6.658 5.469 1.00 88.50 154 HIS A CA 1
ATOM 1152 C C . HIS A 1 154 ? 0.680 -6.752 6.056 1.00 88.50 154 HIS A C 1
ATOM 1154 O O . HIS A 1 154 ? 1.611 -6.133 5.531 1.00 88.50 154 HIS A O 1
ATOM 1160 N N . GLY A 1 155 ? 0.870 -7.572 7.095 1.00 90.38 155 GLY A N 1
ATOM 1161 C CA . GLY A 1 155 ? 2.189 -7.890 7.640 1.00 90.38 155 GLY A CA 1
ATOM 1162 C C . GLY A 1 155 ? 3.113 -8.517 6.590 1.00 90.38 155 GLY A C 1
ATOM 1163 O O . GLY A 1 155 ? 4.244 -8.060 6.403 1.00 90.38 155 GLY A O 1
ATOM 1164 N N . LEU A 1 156 ? 2.629 -9.519 5.849 1.00 90.25 156 LEU A N 1
ATOM 1165 C CA . LEU A 1 156 ? 3.380 -10.159 4.764 1.00 90.25 156 LEU A CA 1
ATOM 1166 C C . LEU A 1 156 ? 3.742 -9.178 3.642 1.00 90.25 156 LEU A C 1
ATOM 1168 O O . LEU A 1 156 ? 4.902 -9.156 3.225 1.00 90.25 156 LEU A O 1
ATOM 1172 N N . ASP A 1 157 ? 2.795 -8.362 3.174 1.00 88.19 157 ASP A N 1
ATOM 1173 C CA . ASP A 1 157 ? 3.040 -7.377 2.111 1.00 88.19 157 ASP A CA 1
ATOM 1174 C C . ASP A 1 157 ? 4.128 -6.372 2.521 1.00 88.19 157 ASP A C 1
ATOM 1176 O O . ASP A 1 157 ? 5.128 -6.198 1.814 1.00 88.19 157 ASP A O 1
ATOM 1180 N N . PHE A 1 158 ? 4.020 -5.815 3.733 1.00 88.50 158 PHE A N 1
ATOM 1181 C CA . PHE A 1 158 ? 5.024 -4.912 4.296 1.00 88.50 158 PHE A CA 1
ATOM 1182 C C . PHE A 1 158 ? 6.422 -5.547 4.375 1.00 88.50 158 PHE A C 1
ATOM 1184 O O . PHE A 1 158 ? 7.430 -4.907 4.051 1.00 88.50 158 PHE A O 1
ATOM 1191 N N . LEU A 1 159 ? 6.513 -6.804 4.816 1.00 93.19 159 LEU A N 1
ATOM 1192 C CA . LEU A 1 159 ? 7.784 -7.511 4.959 1.00 93.19 159 LEU A CA 1
ATOM 1193 C C . LEU A 1 159 ? 8.416 -7.856 3.605 1.00 93.19 159 LEU A C 1
ATOM 1195 O O . LEU A 1 159 ? 9.633 -7.716 3.445 1.00 93.19 159 LEU A O 1
ATOM 1199 N N . VAL A 1 160 ? 7.609 -8.281 2.625 1.00 91.25 160 VAL A N 1
ATOM 1200 C CA . VAL A 1 160 ? 8.067 -8.530 1.250 1.00 91.25 160 VAL A CA 1
ATOM 1201 C C . VAL A 1 160 ? 8.582 -7.240 0.636 1.00 91.25 160 VAL A C 1
ATOM 1203 O O . VAL A 1 160 ? 9.678 -7.234 0.068 1.00 91.25 160 VAL A O 1
ATOM 1206 N N . ASP A 1 161 ? 7.832 -6.148 0.763 1.00 86.62 161 ASP A N 1
ATOM 1207 C CA . ASP A 1 161 ? 8.266 -4.853 0.262 1.00 86.62 161 ASP A CA 1
ATOM 1208 C C . ASP A 1 161 ? 9.575 -4.431 0.942 1.00 86.62 161 ASP A C 1
ATOM 1210 O O . ASP A 1 161 ? 10.566 -4.194 0.256 1.00 86.62 161 ASP A O 1
ATOM 1214 N N . SER A 1 162 ? 9.659 -4.492 2.274 1.00 87.25 162 SER A N 1
ATOM 1215 C CA . SER A 1 162 ? 10.880 -4.179 3.037 1.00 87.25 162 SER A CA 1
ATOM 1216 C C . SER A 1 162 ? 12.104 -4.997 2.595 1.00 87.25 162 SER A C 1
ATOM 1218 O O . SER A 1 162 ? 13.189 -4.443 2.392 1.00 87.25 162 SER A O 1
ATOM 1220 N N . ALA A 1 163 ? 11.948 -6.308 2.386 1.00 89.75 163 ALA A N 1
ATOM 1221 C CA . ALA A 1 163 ? 13.018 -7.173 1.891 1.00 89.75 163 ALA A CA 1
ATOM 1222 C C . ALA A 1 163 ? 13.430 -6.810 0.454 1.00 89.75 163 ALA A C 1
ATOM 1224 O O . ALA A 1 163 ? 14.621 -6.715 0.148 1.00 89.75 163 ALA A O 1
ATOM 1225 N N . ARG A 1 164 ? 12.462 -6.537 -0.434 1.00 87.75 164 ARG A N 1
ATOM 1226 C CA . ARG A 1 164 ? 12.737 -6.060 -1.800 1.00 87.75 164 ARG A CA 1
ATOM 1227 C C . ARG A 1 164 ? 13.443 -4.711 -1.785 1.00 87.75 164 ARG A C 1
ATOM 1229 O O . ARG A 1 164 ? 14.332 -4.499 -2.613 1.00 87.75 164 ARG A O 1
ATOM 1236 N N . ARG A 1 165 ? 13.080 -3.830 -0.848 1.00 82.69 165 ARG A N 1
ATOM 1237 C CA . ARG A 1 165 ? 13.714 -2.526 -0.668 1.00 82.69 165 ARG A CA 1
ATOM 1238 C C . ARG A 1 165 ? 15.187 -2.648 -0.354 1.00 82.69 165 ARG A C 1
ATOM 1240 O O . ARG A 1 165 ? 16.019 -2.023 -1.010 1.00 82.69 165 ARG A O 1
ATOM 1247 N N . LEU A 1 166 ? 15.507 -3.541 0.566 1.00 85.75 166 LEU A N 1
ATOM 1248 C CA . LEU A 1 166 ? 16.878 -3.836 0.930 1.00 85.75 166 LEU A CA 1
ATOM 1249 C C . LEU A 1 166 ? 17.674 -4.438 -0.240 1.00 85.75 166 LEU A C 1
ATOM 1251 O O . LEU A 1 166 ? 18.756 -3.956 -0.561 1.00 85.75 166 LEU A O 1
ATOM 1255 N N . CYS A 1 167 ? 17.108 -5.420 -0.950 1.00 84.88 167 CYS A N 1
ATOM 1256 C CA . CYS A 1 167 ? 17.766 -6.066 -2.093 1.00 84.88 167 CYS A CA 1
ATOM 1257 C C . CYS A 1 167 ? 18.048 -5.116 -3.269 1.00 84.88 167 CYS A C 1
ATOM 1259 O O . CYS A 1 167 ? 18.971 -5.356 -4.046 1.00 84.88 167 CYS A O 1
ATOM 1261 N N . ARG A 1 168 ? 17.246 -4.058 -3.433 1.00 82.75 168 ARG A N 1
ATOM 1262 C CA . ARG A 1 168 ? 17.399 -3.070 -4.514 1.00 82.75 168 ARG A CA 1
ATOM 1263 C C . ARG A 1 168 ? 18.259 -1.867 -4.127 1.00 82.75 168 ARG A C 1
ATOM 1265 O O . ARG A 1 168 ? 18.523 -1.042 -4.995 1.00 82.75 168 ARG A O 1
ATOM 1272 N N . GLY A 1 169 ? 18.696 -1.780 -2.870 1.00 80.56 169 GLY A N 1
ATOM 1273 C CA . GLY A 1 169 ? 19.443 -0.632 -2.364 1.00 80.56 169 GLY A CA 1
ATOM 1274 C C . GLY A 1 169 ? 18.563 0.609 -2.245 1.00 80.56 169 GLY A C 1
ATOM 1275 O O . GLY A 1 169 ? 18.845 1.619 -2.885 1.00 80.56 169 GLY A O 1
ATOM 1276 N N . ALA A 1 170 ? 17.479 0.512 -1.463 1.00 77.00 170 ALA A N 1
ATOM 1277 C CA . ALA A 1 170 ? 16.650 1.655 -1.085 1.00 77.00 170 ALA A CA 1
ATOM 1278 C C . ALA A 1 170 ? 17.521 2.842 -0.682 1.00 77.00 170 ALA A C 1
ATOM 1280 O O . ALA A 1 170 ? 18.387 2.706 0.184 1.00 77.00 170 ALA A O 1
ATOM 1281 N N . GLU A 1 171 ? 17.267 4.007 -1.264 1.00 73.62 171 GLU A N 1
ATOM 1282 C CA . GLU A 1 171 ? 17.935 5.205 -0.785 1.00 73.62 171 GLU A CA 1
ATOM 1283 C C . GLU A 1 171 ? 17.426 5.566 0.613 1.00 73.62 171 GLU A C 1
ATOM 1285 O O . GLU A 1 171 ? 16.220 5.464 0.870 1.00 73.62 171 GLU A O 1
ATOM 1290 N N . PRO A 1 172 ? 18.320 5.985 1.523 1.00 77.88 172 PRO A N 1
ATOM 1291 C CA . PRO A 1 172 ? 17.894 6.499 2.809 1.00 77.88 172 PRO A CA 1
ATOM 1292 C C . PRO A 1 172 ? 17.012 7.733 2.604 1.00 77.88 172 PRO A C 1
ATOM 1294 O O . PRO A 1 172 ? 17.220 8.527 1.686 1.00 77.88 172 PRO A O 1
ATOM 1297 N N . MET A 1 173 ? 16.023 7.891 3.480 1.00 82.06 173 MET A N 1
ATOM 1298 C CA . MET A 1 173 ? 15.187 9.085 3.506 1.00 82.06 173 MET A CA 1
ATOM 1299 C C . MET A 1 173 ? 16.060 10.320 3.755 1.00 82.06 173 MET A C 1
ATOM 1301 O O . MET A 1 173 ? 16.927 10.310 4.632 1.00 82.06 173 MET A O 1
ATOM 1305 N N . ASP A 1 174 ? 15.842 11.380 2.982 1.00 85.75 174 ASP A N 1
ATOM 1306 C CA . ASP A 1 174 ? 16.544 12.644 3.158 1.00 85.75 174 ASP A CA 1
ATOM 1307 C C . ASP A 1 174 ? 16.107 13.338 4.461 1.00 85.75 174 ASP A C 1
ATOM 1309 O O . ASP A 1 174 ? 15.066 13.032 5.048 1.00 85.75 174 ASP A O 1
ATOM 1313 N N . ARG A 1 175 ? 16.897 14.307 4.942 1.00 87.06 175 ARG A N 1
ATOM 1314 C CA . ARG A 1 175 ? 16.595 15.004 6.208 1.00 87.06 175 ARG A CA 1
ATOM 1315 C C . ARG A 1 175 ? 15.236 15.707 6.178 1.00 87.06 175 ARG A C 1
ATOM 1317 O O . ARG A 1 175 ? 14.534 15.722 7.188 1.00 87.06 175 ARG A O 1
ATOM 1324 N N . ARG A 1 176 ? 14.856 16.275 5.027 1.00 87.25 176 ARG A N 1
ATOM 1325 C CA . ARG A 1 176 ? 13.578 16.977 4.857 1.00 87.25 176 ARG A CA 1
ATOM 1326 C C . ARG A 1 176 ? 12.407 15.996 4.879 1.00 87.25 176 ARG A C 1
ATOM 1328 O O . ARG A 1 176 ? 11.427 16.263 5.573 1.00 87.25 176 ARG A O 1
ATOM 1335 N N . GLY A 1 177 ? 12.508 14.866 4.177 1.00 86.38 177 GLY A N 1
ATOM 1336 C CA . GLY A 1 177 ? 11.526 13.784 4.233 1.00 86.38 177 GLY A CA 1
ATOM 1337 C C . GLY A 1 177 ? 11.384 13.211 5.640 1.00 86.38 177 GLY A C 1
ATOM 1338 O O . GLY A 1 177 ? 10.266 13.085 6.133 1.00 86.38 177 GLY A O 1
ATOM 1339 N N . ALA A 1 178 ? 12.503 12.982 6.332 1.00 89.75 178 ALA A N 1
ATOM 1340 C CA . ALA A 1 178 ? 12.504 12.486 7.705 1.00 89.75 178 ALA A CA 1
ATOM 1341 C C . ALA A 1 178 ? 11.803 13.455 8.669 1.00 89.75 178 ALA A C 1
ATOM 1343 O O . ALA A 1 178 ? 10.971 13.028 9.464 1.00 89.75 178 ALA A O 1
ATOM 1344 N N . SER A 1 179 ? 12.073 14.761 8.564 1.00 91.38 179 SER A N 1
ATOM 1345 C CA . SER A 1 179 ? 11.405 15.778 9.386 1.00 91.38 179 SER A CA 1
ATOM 1346 C C . SER A 1 179 ? 9.895 15.849 9.112 1.00 91.38 179 SER A C 1
ATOM 1348 O O . SER A 1 179 ? 9.105 15.898 10.055 1.00 91.38 179 SER A O 1
ATOM 1350 N N . LYS A 1 180 ? 9.472 15.775 7.841 1.00 91.69 180 LYS A N 1
ATOM 1351 C CA . LYS A 1 180 ? 8.044 15.713 7.474 1.00 91.69 180 LYS A CA 1
ATOM 1352 C C . LYS A 1 180 ? 7.363 14.461 8.028 1.00 91.69 180 LYS A C 1
ATOM 1354 O O . LYS A 1 180 ? 6.257 14.556 8.551 1.00 91.69 180 LYS A O 1
ATOM 1359 N N . LEU A 1 181 ? 8.023 13.307 7.932 1.00 92.06 181 LEU A N 1
ATOM 1360 C CA . LEU A 1 181 ? 7.514 12.054 8.483 1.00 92.06 181 LEU A CA 1
ATOM 1361 C C . LEU A 1 181 ? 7.377 12.139 10.007 1.00 92.06 181 LEU A C 1
ATOM 1363 O O . LEU A 1 181 ? 6.343 11.756 10.539 1.00 92.06 181 LEU A O 1
ATOM 1367 N N . GLN A 1 182 ? 8.377 12.682 10.703 1.00 95.00 182 GLN A N 1
ATOM 1368 C CA . GLN A 1 182 ? 8.329 12.877 12.155 1.00 95.00 182 GLN A CA 1
ATOM 1369 C C . GLN A 1 182 ? 7.163 13.774 12.580 1.00 95.00 182 GLN A C 1
ATOM 1371 O O . GLN A 1 182 ? 6.463 13.435 13.530 1.00 95.00 182 GLN A O 1
ATOM 1376 N N . ALA A 1 183 ? 6.921 14.876 11.863 1.00 96.06 183 ALA A N 1
ATOM 1377 C CA . ALA A 1 183 ? 5.781 15.748 12.129 1.00 96.06 183 ALA A CA 1
ATOM 1378 C C . ALA A 1 183 ? 4.441 15.013 11.940 1.00 96.06 183 ALA A C 1
ATOM 1380 O O . ALA A 1 183 ? 3.603 15.039 12.836 1.00 96.06 183 ALA A O 1
ATOM 1381 N N . ALA A 1 184 ? 4.269 14.286 10.831 1.00 94.75 184 ALA A N 1
ATOM 1382 C CA . ALA A 1 184 ? 3.054 13.506 10.578 1.00 94.75 184 ALA A CA 1
ATOM 1383 C C . ALA A 1 184 ? 2.837 12.390 11.621 1.00 94.75 184 ALA A C 1
ATOM 1385 O O . ALA A 1 184 ? 1.711 12.130 12.037 1.00 94.75 184 ALA A O 1
ATOM 1386 N N . VAL A 1 185 ? 3.914 11.739 12.075 1.00 96.25 185 VAL A N 1
ATOM 1387 C CA . VAL A 1 185 ? 3.851 10.723 13.138 1.00 96.25 185 VAL A CA 1
ATOM 1388 C C . VAL A 1 185 ? 3.460 11.350 14.475 1.00 96.25 185 VAL A C 1
ATOM 1390 O O . VAL A 1 185 ? 2.661 10.763 15.199 1.00 96.25 185 VAL A O 1
ATOM 1393 N N . ALA A 1 186 ? 3.976 12.538 14.802 1.00 97.50 186 ALA A N 1
ATOM 1394 C CA . ALA A 1 186 ? 3.594 13.248 16.020 1.00 97.50 186 ALA A CA 1
ATOM 1395 C C . ALA A 1 186 ? 2.096 13.606 16.031 1.00 97.50 186 ALA A C 1
ATOM 1397 O O . ALA A 1 186 ? 1.439 13.403 17.050 1.00 97.50 186 ALA A O 1
ATOM 1398 N N . GLU A 1 187 ? 1.547 14.054 14.895 1.00 97.25 187 GLU A N 1
ATOM 1399 C CA . GLU A 1 187 ? 0.101 14.286 14.732 1.00 97.25 187 GLU A CA 1
ATOM 1400 C C . GLU A 1 187 ? -0.705 13.001 14.975 1.00 97.25 187 GLU A C 1
ATOM 1402 O O . GLU A 1 187 ? -1.638 12.994 15.776 1.00 97.25 187 GLU A O 1
ATOM 1407 N N . LEU A 1 188 ? -0.303 11.883 14.356 1.00 97.12 188 LEU A N 1
ATOM 1408 C CA . LEU A 1 188 ? -0.978 10.597 14.542 1.00 97.12 188 LEU A CA 1
ATOM 1409 C C . LEU A 1 188 ? -0.950 10.128 16.005 1.00 97.12 188 LEU A C 1
ATOM 1411 O O . LEU A 1 188 ? -1.964 9.650 16.511 1.00 97.12 188 LEU A O 1
ATOM 1415 N N . ILE A 1 189 ? 0.188 10.269 16.695 1.00 97.44 189 ILE A N 1
ATOM 1416 C CA . ILE A 1 189 ? 0.304 9.924 18.120 1.00 97.44 189 ILE A CA 1
ATOM 1417 C C . ILE A 1 189 ? -0.690 10.748 18.940 1.00 97.44 189 ILE A C 1
ATOM 1419 O O . ILE A 1 189 ? -1.441 10.181 19.732 1.00 97.44 189 ILE A O 1
ATOM 1423 N N . GLN A 1 190 ? -0.739 12.061 18.712 1.00 97.88 190 GLN A N 1
ATOM 1424 C CA . GLN A 1 190 ? -1.656 12.952 19.415 1.00 97.88 190 GLN A CA 1
ATOM 1425 C C . GLN A 1 190 ? -3.127 12.566 19.174 1.00 97.88 190 GLN A C 1
ATOM 1427 O O . GLN A 1 190 ? -3.930 12.566 20.110 1.00 97.88 190 GLN A O 1
ATOM 1432 N N . ASP A 1 191 ? -3.496 12.206 17.943 1.00 96.88 191 ASP A N 1
ATOM 1433 C CA . ASP A 1 191 ? -4.864 11.791 17.614 1.00 96.88 191 ASP A CA 1
ATOM 1434 C C . ASP A 1 191 ? -5.255 10.456 18.260 1.00 96.88 191 ASP A C 1
ATOM 1436 O O . ASP A 1 191 ? -6.409 10.284 18.669 1.00 96.88 191 ASP A O 1
ATOM 1440 N N . VAL A 1 192 ? -4.304 9.525 18.383 1.00 96.38 192 VAL A N 1
ATOM 1441 C CA . VAL A 1 192 ? -4.486 8.240 19.076 1.00 96.38 192 VAL A CA 1
ATOM 1442 C C . VAL A 1 192 ? -4.592 8.434 20.589 1.00 96.38 192 VAL A C 1
ATOM 1444 O O . VAL A 1 192 ? -5.424 7.790 21.228 1.00 96.38 192 VAL A O 1
ATOM 1447 N N . GLU A 1 193 ? -3.812 9.340 21.182 1.00 96.56 193 GLU A N 1
ATOM 1448 C CA . GLU A 1 193 ? -3.945 9.687 22.603 1.00 96.56 193 GLU A CA 1
ATOM 1449 C C . GLU A 1 193 ? -5.328 10.272 22.905 1.00 96.56 193 GLU A C 1
ATOM 1451 O O . GLU A 1 193 ? -6.000 9.825 23.834 1.00 96.56 193 GLU A O 1
ATOM 1456 N N . GLN A 1 194 ? -5.816 11.178 22.055 1.00 95.62 194 GLN A N 1
ATOM 1457 C CA . GLN A 1 194 ? -7.179 11.704 22.165 1.00 95.62 194 GLN A CA 1
ATOM 1458 C C . GLN A 1 194 ? -8.253 10.621 22.016 1.00 95.62 194 GLN A C 1
ATOM 1460 O O . GLN A 1 194 ? -9.334 10.747 22.592 1.00 95.62 194 GLN A O 1
ATOM 1465 N N . LEU A 1 195 ? -7.997 9.578 21.222 1.00 94.69 195 LEU A N 1
ATOM 1466 C CA . LEU A 1 195 ? -8.899 8.437 21.097 1.00 94.69 195 LEU A CA 1
ATOM 1467 C C . LEU A 1 195 ? -8.907 7.594 22.379 1.00 94.69 195 LEU A C 1
ATOM 1469 O O . LEU A 1 195 ? -9.979 7.202 22.833 1.00 94.69 195 LEU A O 1
ATOM 1473 N N . ARG A 1 196 ? -7.733 7.356 22.978 1.00 94.12 196 ARG A N 1
ATOM 1474 C CA . ARG A 1 196 ? -7.574 6.600 24.231 1.00 94.12 196 ARG A CA 1
ATOM 1475 C C . ARG A 1 196 ? -8.308 7.255 25.398 1.00 94.12 196 ARG A C 1
ATOM 1477 O O . ARG A 1 196 ? -8.867 6.552 26.234 1.00 94.12 196 ARG A O 1
ATOM 1484 N N . ASP A 1 197 ? -8.312 8.581 25.446 1.00 94.12 197 ASP A N 1
ATOM 1485 C CA . ASP A 1 197 ? -8.922 9.334 26.543 1.00 94.12 197 ASP A CA 1
ATOM 1486 C C . ASP A 1 197 ? -10.462 9.424 26.426 1.00 94.12 197 ASP A C 1
ATOM 1488 O O . ASP A 1 197 ? -11.128 9.940 27.327 1.00 94.12 197 ASP A O 1
ATOM 1492 N N . LYS A 1 198 ? -11.059 8.911 25.337 1.00 92.50 198 LYS A N 1
ATOM 1493 C CA . LYS A 1 198 ? -12.519 8.848 25.161 1.00 92.50 198 LYS A CA 1
ATOM 1494 C C . LYS A 1 198 ? -13.096 7.604 25.825 1.00 92.50 198 LYS A C 1
ATOM 1496 O O . LYS A 1 198 ? -12.661 6.481 25.587 1.00 92.50 198 LYS A O 1
ATOM 1501 N N . ASP A 1 199 ? -14.148 7.802 26.611 1.00 90.94 199 ASP A N 1
ATOM 1502 C CA . ASP A 1 199 ? -14.899 6.700 27.202 1.00 90.94 199 ASP A CA 1
ATOM 1503 C C . ASP A 1 199 ? -15.815 6.039 26.160 1.00 90.94 199 ASP A C 1
ATOM 1505 O O . ASP A 1 199 ? -16.747 6.642 25.623 1.00 90.94 199 ASP A O 1
ATOM 1509 N N . VAL A 1 200 ? -15.555 4.754 25.914 1.00 87.62 200 VAL A N 1
ATOM 1510 C CA . VAL A 1 200 ? -16.287 3.898 24.968 1.00 87.62 200 VAL A CA 1
ATOM 1511 C C . VAL A 1 200 ? -17.784 3.836 25.272 1.00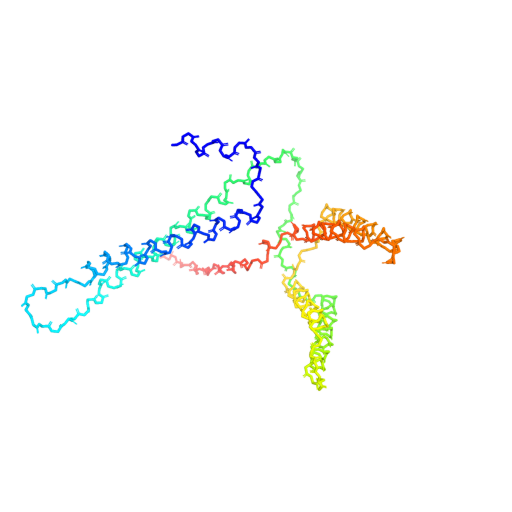 87.62 200 VAL A C 1
ATOM 1513 O O . VAL A 1 200 ? -18.590 3.637 24.364 1.00 87.62 200 VAL A O 1
ATOM 1516 N N . LYS A 1 201 ? -18.181 4.019 26.536 1.00 86.00 201 LYS A N 1
ATOM 1517 C CA . LYS A 1 201 ? -19.577 3.863 26.957 1.00 86.00 201 LYS A CA 1
ATOM 1518 C C . LYS A 1 201 ? -20.436 5.103 26.731 1.00 86.00 201 LYS A C 1
ATOM 1520 O O . LYS A 1 201 ? -21.657 4.963 26.689 1.00 86.00 201 LYS A O 1
ATOM 1525 N N . SER A 1 202 ? -19.841 6.290 26.616 1.00 79.75 202 SER A N 1
ATOM 1526 C CA . SER A 1 202 ? -20.592 7.549 26.678 1.00 79.75 202 SER A CA 1
ATOM 1527 C C . SER A 1 202 ? -20.803 8.236 25.330 1.00 79.75 202 SER A C 1
ATOM 1529 O O . SER A 1 202 ? -21.842 8.872 25.163 1.00 79.75 202 SER A O 1
ATOM 1531 N N . ASP A 1 203 ? -19.901 8.094 24.349 1.00 90.00 203 ASP A N 1
ATOM 1532 C CA . ASP A 1 203 ? -20.067 8.777 23.054 1.00 90.00 203 ASP A CA 1
ATOM 1533 C C . ASP A 1 203 ? -19.393 8.055 21.870 1.00 90.00 203 ASP A C 1
ATOM 1535 O O . ASP A 1 203 ? -18.311 8.415 21.398 1.00 90.00 203 ASP A O 1
ATOM 1539 N N . VAL A 1 204 ? -20.091 7.051 21.329 1.00 94.25 204 VAL A N 1
ATOM 1540 C CA . VAL A 1 204 ? -19.671 6.312 20.122 1.00 94.25 204 VAL A CA 1
ATOM 1541 C C . VAL A 1 204 ? -19.490 7.242 18.915 1.00 94.25 204 VAL A C 1
ATOM 1543 O O . VAL A 1 204 ? -18.599 7.023 18.097 1.00 94.25 204 VAL A O 1
ATOM 1546 N N . GLN A 1 205 ? -20.289 8.308 18.796 1.00 93.19 205 GLN A N 1
ATOM 1547 C CA . GLN A 1 205 ? -20.164 9.240 17.673 1.00 93.19 205 GLN A CA 1
ATOM 1548 C C . GLN A 1 205 ? -18.899 10.096 17.780 1.00 93.19 205 GLN A C 1
ATOM 1550 O O . GLN A 1 205 ? -18.271 10.389 16.763 1.00 93.19 205 GLN A O 1
ATOM 1555 N N . ALA A 1 206 ? -18.500 10.505 18.987 1.00 93.00 206 ALA A N 1
ATOM 1556 C CA . ALA A 1 206 ? -17.222 11.183 19.192 1.00 93.00 206 ALA A CA 1
ATOM 1557 C C . ALA A 1 206 ? -16.028 10.272 18.907 1.00 93.00 206 ALA A C 1
ATOM 1559 O O . ALA A 1 206 ? -15.020 10.763 18.398 1.00 93.00 206 ALA A O 1
ATOM 1560 N N . ILE A 1 207 ? -16.139 8.977 19.206 1.00 95.31 207 ILE A N 1
ATOM 1561 C CA . ILE A 1 207 ? -15.113 7.984 18.872 1.00 95.31 207 ILE A CA 1
ATOM 1562 C C . ILE A 1 207 ? -15.002 7.828 17.356 1.00 95.31 207 ILE A C 1
ATOM 1564 O O . ILE A 1 207 ? -13.904 7.956 16.827 1.00 95.31 207 ILE A O 1
ATOM 1568 N N . ASP A 1 208 ? -16.119 7.658 16.643 1.00 95.06 208 ASP A N 1
ATOM 1569 C CA . ASP A 1 208 ? -16.120 7.577 15.175 1.00 95.06 208 ASP A CA 1
ATOM 1570 C C . ASP A 1 208 ? -15.508 8.832 14.530 1.00 95.06 208 ASP A C 1
ATOM 1572 O O . ASP A 1 208 ? -14.648 8.736 13.655 1.00 95.06 208 ASP A O 1
ATOM 1576 N N . ARG A 1 209 ? -15.872 10.031 15.008 1.00 95.62 209 ARG A N 1
ATOM 1577 C CA . ARG A 1 209 ? -15.251 11.281 14.536 1.00 95.62 209 ARG A CA 1
ATOM 1578 C C . ARG A 1 209 ? -13.738 11.285 14.751 1.00 95.62 209 ARG A C 1
ATOM 1580 O O . ARG A 1 209 ? -13.009 11.677 13.845 1.00 95.62 209 ARG A O 1
ATOM 1587 N N . GLN A 1 210 ? -13.269 10.836 15.912 1.00 96.69 210 GLN A N 1
ATOM 1588 C CA . GLN A 1 210 ? -11.840 10.793 16.216 1.00 96.69 210 GLN A CA 1
ATOM 1589 C C . GLN A 1 210 ? -11.098 9.743 15.389 1.00 96.69 210 GLN A C 1
ATOM 1591 O O . GLN A 1 210 ? -10.001 10.015 14.915 1.00 96.69 210 GLN A O 1
ATOM 1596 N N . LEU A 1 211 ? -11.708 8.580 15.149 1.00 94.69 211 LEU A N 1
ATOM 1597 C CA . LEU A 1 211 ? -11.167 7.557 14.254 1.00 94.69 211 LEU A CA 1
ATOM 1598 C C . LEU A 1 211 ? -10.978 8.102 12.834 1.00 94.69 211 LEU A C 1
ATOM 1600 O O . LEU A 1 211 ? -9.954 7.837 12.208 1.00 94.69 211 LEU A O 1
ATOM 1604 N N . ARG A 1 212 ? -11.916 8.917 12.334 1.00 94.31 212 ARG A N 1
ATOM 1605 C CA . ARG A 1 212 ? -11.765 9.583 11.028 1.00 94.31 212 ARG A CA 1
ATOM 1606 C C . ARG A 1 212 ? -10.597 10.568 11.009 1.00 94.31 212 ARG A C 1
ATOM 1608 O O . ARG A 1 212 ? -9.886 10.620 10.011 1.00 94.31 212 ARG A O 1
ATOM 1615 N N . ILE A 1 213 ? -10.384 11.323 12.088 1.00 95.69 213 ILE A N 1
ATOM 1616 C CA . ILE A 1 213 ? -9.238 12.240 12.214 1.00 95.69 213 ILE A CA 1
ATOM 1617 C C . ILE A 1 213 ? -7.928 11.441 12.230 1.00 95.69 213 ILE A C 1
ATOM 1619 O O . ILE A 1 213 ? -7.059 11.686 11.397 1.00 95.69 213 ILE A O 1
ATOM 1623 N N . ALA A 1 214 ? -7.830 10.411 13.075 1.00 95.00 214 ALA A N 1
ATOM 1624 C CA . ALA A 1 214 ? -6.659 9.537 13.137 1.00 95.00 214 ALA A CA 1
ATOM 1625 C C . ALA A 1 214 ? -6.366 8.860 11.784 1.00 95.00 214 ALA A C 1
ATOM 1627 O O . ALA A 1 214 ? -5.212 8.760 11.374 1.00 95.00 214 ALA A O 1
ATOM 1628 N N . SER A 1 215 ? -7.405 8.456 11.045 1.00 91.75 215 SER A N 1
ATOM 1629 C CA . SER A 1 215 ? -7.271 7.920 9.685 1.00 91.75 215 SER A CA 1
ATOM 1630 C C . SER A 1 215 ? -6.677 8.945 8.709 1.00 91.75 215 SER A C 1
ATOM 1632 O O . SER A 1 215 ? -5.801 8.598 7.918 1.00 91.75 215 SER A O 1
ATOM 1634 N N . GLN A 1 216 ? -7.075 10.219 8.786 1.00 93.19 216 GLN A N 1
ATOM 1635 C CA . GLN A 1 216 ? -6.464 11.281 7.977 1.00 93.19 216 GLN A CA 1
ATOM 1636 C C . GLN A 1 216 ? -4.990 11.501 8.336 1.00 93.19 216 GLN A C 1
ATOM 1638 O O . GLN A 1 216 ? -4.165 11.671 7.437 1.00 93.19 216 GLN A O 1
ATOM 1643 N N . SER A 1 217 ? -4.637 11.462 9.619 1.00 94.56 217 SER A N 1
ATOM 1644 C CA . SER A 1 217 ? -3.243 11.572 10.067 1.00 94.56 217 SER A CA 1
ATOM 1645 C C . SER A 1 217 ? -2.405 10.373 9.618 1.00 94.56 217 SER A C 1
ATOM 1647 O O . SER A 1 217 ? -1.286 10.547 9.135 1.00 94.56 217 SER A O 1
ATOM 1649 N N . LEU A 1 218 ? -2.974 9.164 9.630 1.00 91.38 218 LEU A N 1
ATOM 1650 C CA . LEU A 1 218 ? -2.345 7.974 9.056 1.00 91.38 218 LEU A CA 1
ATOM 1651 C C . LEU A 1 218 ? -2.079 8.146 7.549 1.00 91.38 218 LEU A C 1
ATOM 1653 O O . LEU A 1 218 ? -0.976 7.858 7.086 1.00 91.38 218 LEU A O 1
ATOM 1657 N N . LEU A 1 219 ? -3.031 8.693 6.784 1.00 86.31 219 LEU A N 1
ATOM 1658 C CA . LEU A 1 219 ? -2.823 9.010 5.363 1.00 86.31 219 LEU A CA 1
ATOM 1659 C C . LEU A 1 219 ? -1.688 10.022 5.145 1.00 86.31 219 LEU A C 1
ATOM 1661 O O . LEU A 1 219 ? -0.943 9.903 4.171 1.00 86.31 219 LEU A O 1
ATOM 1665 N N . ARG A 1 220 ? -1.503 10.997 6.044 1.00 90.44 220 ARG A N 1
ATOM 1666 C CA . ARG A 1 220 ? -0.359 11.927 5.983 1.00 90.44 220 ARG A CA 1
ATOM 1667 C C . ARG A 1 220 ? 0.962 11.213 6.241 1.00 90.44 220 ARG A C 1
ATOM 1669 O O . ARG A 1 220 ? 1.926 11.488 5.529 1.00 90.44 220 ARG A O 1
ATOM 1676 N N . VAL A 1 221 ? 1.004 10.284 7.199 1.00 91.94 221 VAL A N 1
ATOM 1677 C CA . VAL A 1 221 ? 2.180 9.432 7.450 1.00 91.94 221 VAL A CA 1
ATOM 1678 C C . VAL A 1 221 ? 2.515 8.615 6.204 1.00 91.94 221 VAL A C 1
ATOM 1680 O O . VAL A 1 221 ? 3.660 8.658 5.752 1.00 91.94 221 VAL A O 1
ATOM 1683 N N . HIS A 1 222 ? 1.523 7.959 5.591 1.00 86.50 222 HIS A N 1
ATOM 1684 C CA . HIS A 1 222 ? 1.708 7.249 4.323 1.00 86.50 222 HIS A CA 1
ATOM 1685 C C . HIS A 1 222 ? 2.220 8.183 3.230 1.00 86.50 222 HIS A C 1
ATOM 1687 O O . HIS A 1 222 ? 3.261 7.914 2.640 1.00 86.50 222 HIS A O 1
ATOM 1693 N N . SER A 1 223 ? 1.583 9.337 3.018 1.00 85.62 223 SER A N 1
ATOM 1694 C CA . SER A 1 223 ? 2.043 10.293 2.011 1.00 85.62 223 SER A CA 1
ATOM 1695 C C . SER A 1 223 ? 3.468 10.788 2.277 1.00 85.62 223 SER A C 1
ATOM 1697 O O . SER A 1 223 ? 4.202 11.011 1.315 1.00 85.62 223 SER A O 1
ATOM 1699 N N . ALA A 1 224 ? 3.871 10.992 3.533 1.00 87.25 224 ALA A N 1
ATOM 1700 C CA . ALA A 1 224 ? 5.221 11.426 3.882 1.00 87.25 224 ALA A CA 1
ATOM 1701 C C . ALA A 1 224 ? 6.251 10.308 3.660 1.00 87.25 224 ALA A C 1
ATOM 1703 O O . ALA A 1 224 ? 7.341 10.573 3.152 1.00 87.25 224 ALA A O 1
ATOM 1704 N N . ALA A 1 225 ? 5.886 9.063 3.973 1.00 84.88 225 ALA A N 1
ATOM 1705 C CA . ALA A 1 225 ? 6.711 7.887 3.729 1.00 84.88 225 ALA A CA 1
ATOM 1706 C C . ALA A 1 225 ? 6.833 7.550 2.228 1.00 84.88 225 ALA A C 1
ATOM 1708 O O . ALA A 1 225 ? 7.888 7.099 1.784 1.00 84.88 225 ALA A O 1
ATOM 1709 N N . GLU A 1 226 ? 5.783 7.797 1.438 1.00 73.00 226 GLU A N 1
ATOM 1710 C CA . GLU A 1 226 ? 5.694 7.455 0.011 1.00 73.00 226 GLU A CA 1
ATOM 1711 C C . GLU A 1 226 ? 6.226 8.548 -0.928 1.00 73.00 226 GLU A C 1
ATOM 1713 O O . GLU A 1 226 ? 6.752 8.231 -2.001 1.00 73.00 226 GLU A O 1
ATOM 1718 N N . LYS A 1 227 ? 6.147 9.836 -0.539 1.00 60.31 227 LYS A N 1
ATOM 1719 C CA . LYS A 1 227 ? 6.715 10.961 -1.315 1.00 60.31 227 LYS A CA 1
ATOM 1720 C C . LYS A 1 227 ? 8.240 10.916 -1.410 1.00 60.31 227 LYS A C 1
ATOM 1722 O O . LYS A 1 227 ? 8.794 11.537 -2.316 1.00 60.31 227 LYS A O 1
ATOM 1727 N N . ALA A 1 228 ? 8.910 10.088 -0.607 1.00 52.53 228 ALA A N 1
ATOM 1728 C CA . ALA A 1 228 ? 10.242 9.559 -0.913 1.00 52.53 228 ALA A CA 1
ATOM 1729 C C . ALA A 1 228 ? 10.174 8.539 -2.081 1.00 52.53 228 ALA A C 1
ATOM 1731 O O . ALA A 1 228 ? 10.591 7.391 -1.984 1.00 52.53 228 ALA A O 1
ATOM 1732 N N . THR A 1 229 ? 9.574 8.985 -3.187 1.00 45.03 229 THR A N 1
ATOM 1733 C CA . THR A 1 229 ? 9.463 8.395 -4.522 1.00 45.03 229 THR A CA 1
ATOM 1734 C C . THR A 1 229 ? 9.531 6.871 -4.631 1.00 45.03 229 THR A C 1
ATOM 1736 O O . THR A 1 229 ? 10.555 6.317 -5.020 1.00 45.03 229 THR A O 1
ATOM 1739 N N . PHE A 1 230 ? 8.370 6.209 -4.589 1.00 44.84 230 PHE A N 1
ATOM 1740 C CA . PHE A 1 230 ? 8.160 4.935 -5.301 1.00 44.84 230 PHE A CA 1
ATOM 1741 C C . PHE A 1 230 ? 8.386 5.033 -6.832 1.00 44.84 230 PHE A C 1
ATOM 1743 O O . PHE A 1 230 ? 8.578 4.018 -7.501 1.00 44.84 230 PHE A O 1
ATOM 1750 N N . ARG A 1 231 ? 8.499 6.243 -7.410 1.00 43.19 231 ARG A N 1
ATOM 1751 C CA . ARG A 1 231 ? 9.003 6.439 -8.788 1.00 43.19 231 ARG A CA 1
ATOM 1752 C C . ARG A 1 231 ? 10.453 5.958 -8.985 1.00 43.19 231 ARG A C 1
ATOM 1754 O O . ARG A 1 231 ? 10.788 5.553 -10.092 1.00 43.19 231 ARG A O 1
ATOM 1761 N N . ARG A 1 232 ? 11.294 5.897 -7.939 1.00 46.41 232 ARG A N 1
ATOM 1762 C CA . ARG A 1 232 ? 12.639 5.275 -8.010 1.00 46.41 232 ARG A CA 1
ATOM 1763 C C . ARG A 1 232 ? 12.611 3.738 -8.063 1.00 46.41 232 ARG A C 1
ATOM 1765 O O . ARG A 1 232 ? 13.646 3.126 -8.317 1.00 46.41 232 ARG A O 1
ATOM 1772 N N . TRP A 1 233 ? 11.441 3.132 -7.848 1.00 44.06 233 TRP A N 1
ATOM 1773 C CA . TRP A 1 233 ? 11.231 1.690 -7.668 1.00 44.06 233 TRP A CA 1
ATOM 1774 C C . TRP A 1 233 ? 10.535 1.009 -8.841 1.00 44.06 233 TRP A C 1
ATOM 1776 O O . TRP A 1 233 ? 10.544 -0.228 -8.920 1.00 44.06 233 TRP A O 1
ATOM 1786 N N . ALA A 1 234 ? 9.971 1.799 -9.764 1.00 42.44 234 ALA A N 1
ATOM 1787 C CA . ALA A 1 234 ? 9.766 1.322 -11.120 1.00 42.44 234 ALA A CA 1
ATOM 1788 C C . ALA A 1 234 ? 11.120 0.774 -11.590 1.00 42.44 234 ALA A C 1
ATOM 1790 O O . ALA A 1 234 ? 12.130 1.454 -11.382 1.00 42.44 234 ALA A O 1
ATOM 1791 N N . PRO A 1 235 ? 11.189 -0.459 -12.127 1.00 42.81 235 PRO A N 1
ATOM 1792 C CA . PRO A 1 235 ? 12.443 -0.987 -12.633 1.00 42.81 235 PRO A CA 1
ATOM 1793 C C . PRO A 1 235 ? 13.009 0.051 -13.597 1.00 42.81 235 PRO A C 1
ATOM 1795 O O . PRO A 1 235 ? 12.456 0.253 -14.679 1.00 42.81 235 PRO A O 1
ATOM 1798 N N . LYS A 1 236 ? 14.082 0.745 -13.187 1.00 51.25 236 LYS A N 1
ATOM 1799 C CA . LYS A 1 236 ? 14.857 1.538 -14.132 1.00 51.25 236 LYS A CA 1
ATOM 1800 C C . LYS A 1 236 ? 15.232 0.536 -15.216 1.00 51.25 236 LYS A C 1
ATOM 1802 O O . LYS A 1 236 ? 15.749 -0.530 -14.853 1.00 51.25 236 LYS A O 1
ATOM 1807 N N . PRO A 1 237 ? 14.904 0.795 -16.494 1.00 50.28 237 PRO A N 1
ATOM 1808 C CA . PRO A 1 237 ? 15.306 -0.106 -17.557 1.00 50.28 237 PRO A CA 1
ATOM 1809 C C . PRO A 1 237 ? 16.795 -0.335 -17.353 1.00 50.28 237 PRO A C 1
ATOM 1811 O O . PRO A 1 237 ? 17.544 0.638 -17.237 1.00 50.28 237 PRO A O 1
ATOM 1814 N N . LEU A 1 238 ? 17.187 -1.603 -17.166 1.00 52.62 238 LEU A N 1
ATOM 1815 C CA . LEU A 1 238 ? 18.591 -1.970 -17.045 1.00 52.62 238 LEU A CA 1
ATOM 1816 C C . LEU A 1 238 ? 19.269 -1.260 -18.201 1.00 52.62 238 LEU A C 1
ATOM 1818 O O . LEU A 1 238 ? 18.914 -1.542 -19.348 1.00 52.62 238 LEU A O 1
ATOM 1822 N N . LEU A 1 239 ? 20.123 -0.275 -17.891 1.00 52.75 239 LEU A N 1
ATOM 1823 C CA . LEU A 1 239 ? 20.853 0.475 -18.901 1.00 52.75 239 LEU A CA 1
ATOM 1824 C C . LEU A 1 239 ? 21.456 -0.588 -19.797 1.00 52.75 239 LEU A C 1
ATOM 1826 O O . LEU A 1 239 ? 22.277 -1.383 -19.336 1.00 52.75 239 LEU A O 1
ATOM 1830 N N . LYS A 1 240 ? 20.919 -0.691 -21.018 1.00 54.41 240 LYS A N 1
ATOM 1831 C CA . LYS A 1 240 ? 21.294 -1.721 -21.974 1.00 54.41 240 LYS A CA 1
ATOM 1832 C C . LYS A 1 240 ? 22.784 -1.511 -22.130 1.00 54.41 240 LYS A C 1
ATOM 1834 O O . LYS A 1 240 ? 23.169 -0.466 -22.651 1.00 54.41 240 LYS A O 1
ATOM 1839 N N . LYS A 1 241 ? 23.587 -2.404 -21.533 1.00 59.19 241 LYS A N 1
ATOM 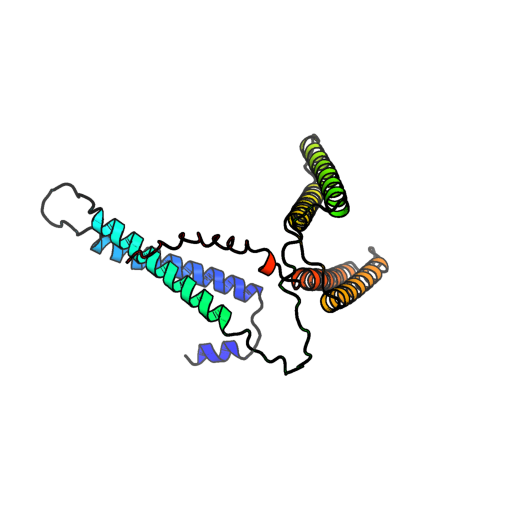1840 C CA . LYS A 1 241 ? 25.045 -2.307 -21.524 1.00 59.19 241 LYS A CA 1
ATOM 1841 C C . LYS A 1 241 ? 25.393 -2.053 -22.975 1.00 59.19 241 LYS A C 1
ATOM 1843 O O . LYS A 1 241 ? 25.084 -2.903 -23.807 1.00 59.19 241 LYS A O 1
ATOM 1848 N N . ARG A 1 242 ? 25.829 -0.828 -23.280 1.00 57.75 242 ARG A N 1
ATOM 1849 C CA . ARG A 1 242 ? 26.148 -0.430 -24.643 1.00 57.75 242 ARG A CA 1
ATOM 1850 C C . ARG A 1 242 ? 27.233 -1.421 -25.013 1.00 57.75 242 ARG A C 1
ATOM 1852 O O . ARG A 1 242 ? 28.298 -1.387 -24.404 1.00 57.75 242 ARG A O 1
ATOM 1859 N N . GLU A 1 243 ? 26.891 -2.408 -25.836 1.00 64.06 243 GLU A N 1
ATOM 1860 C CA . GLU A 1 243 ? 27.885 -3.283 -26.425 1.00 64.06 243 GLU A CA 1
ATOM 1861 C C . GLU A 1 243 ? 28.797 -2.313 -27.153 1.00 64.06 243 GLU A C 1
ATOM 1863 O O . GLU A 1 243 ? 28.404 -1.693 -28.141 1.00 64.06 243 GLU A O 1
ATOM 1868 N N . GLU A 1 244 ? 29.952 -2.050 -26.550 1.00 64.38 244 GLU A N 1
ATOM 1869 C CA . GLU A 1 244 ? 31.048 -1.388 -27.217 1.00 64.38 244 GLU A CA 1
ATOM 1870 C C . GLU A 1 244 ? 31.363 -2.293 -28.396 1.00 64.38 244 GLU A C 1
ATOM 1872 O O . GLU A 1 244 ? 32.038 -3.312 -28.257 1.00 64.38 244 GLU A O 1
ATOM 1877 N N . THR A 1 245 ? 30.777 -1.977 -29.550 1.00 66.12 245 THR A N 1
ATOM 1878 C CA . THR A 1 245 ? 31.216 -2.523 -30.824 1.00 66.12 245 THR A CA 1
ATOM 1879 C C . THR A 1 245 ? 32.718 -2.281 -30.861 1.00 66.12 245 THR A C 1
ATOM 1881 O O . THR A 1 245 ? 33.119 -1.112 -30.812 1.00 66.12 245 THR A O 1
ATOM 1884 N N . PRO A 1 246 ? 33.550 -3.337 -30.872 1.00 69.06 246 PRO A N 1
ATOM 1885 C CA . PRO A 1 246 ? 34.986 -3.162 -30.930 1.00 69.06 246 PRO A CA 1
ATOM 1886 C C . PRO A 1 246 ? 35.282 -2.316 -32.163 1.00 69.06 246 PRO A C 1
ATOM 1888 O O . PRO A 1 246 ? 34.800 -2.619 -33.258 1.00 69.06 246 PRO A O 1
ATOM 1891 N N . ALA A 1 247 ? 36.004 -1.216 -31.960 1.00 69.44 247 ALA A N 1
ATOM 1892 C CA . ALA A 1 247 ? 36.440 -0.358 -33.044 1.00 69.44 247 ALA A CA 1
ATOM 1893 C C . ALA A 1 247 ? 37.163 -1.233 -34.073 1.00 69.44 247 ALA A C 1
ATOM 1895 O O . ALA A 1 247 ? 38.211 -1.807 -33.781 1.00 69.44 247 ALA A O 1
ATOM 1896 N N . VAL A 1 248 ? 36.567 -1.377 -35.257 1.00 73.12 248 VAL A N 1
ATOM 1897 C CA . VAL A 1 248 ? 37.214 -2.042 -36.384 1.00 73.12 248 VAL A CA 1
ATOM 1898 C C . VAL A 1 248 ? 38.428 -1.183 -36.741 1.00 73.12 248 VAL A C 1
ATOM 1900 O O . VAL A 1 248 ? 38.243 -0.008 -37.071 1.00 73.12 248 VAL A O 1
ATOM 1903 N N . PRO A 1 249 ? 39.664 -1.704 -36.655 1.00 72.81 249 PRO A N 1
ATOM 1904 C CA . PRO A 1 249 ? 40.823 -0.958 -37.106 1.00 72.81 249 PRO A CA 1
ATOM 1905 C C . PRO A 1 249 ? 40.705 -0.768 -38.621 1.00 72.81 249 PRO A C 1
ATOM 1907 O O . PRO A 1 249 ? 40.797 -1.722 -39.391 1.00 72.81 249 PRO A O 1
ATOM 1910 N N . MET A 1 250 ? 40.472 0.473 -39.048 1.00 67.06 250 MET A N 1
ATOM 1911 C CA . MET A 1 250 ? 40.611 0.887 -40.443 1.00 67.06 250 MET A CA 1
ATOM 1912 C C . MET A 1 250 ? 42.106 0.891 -40.773 1.00 67.06 250 MET A C 1
ATOM 1914 O O . MET A 1 250 ? 42.797 1.881 -40.548 1.00 67.06 250 MET A O 1
ATOM 1918 N N . GLY A 1 251 ? 42.611 -0.253 -41.231 1.00 72.06 251 GLY A N 1
ATOM 1919 C CA . GLY A 1 251 ? 43.923 -0.343 -41.858 1.00 72.06 251 GLY A CA 1
ATOM 1920 C C . GLY A 1 251 ? 43.877 0.271 -43.257 1.00 72.06 251 GLY A C 1
ATOM 1921 O O . GLY A 1 251 ? 43.055 -0.140 -44.078 1.00 72.06 251 GLY A O 1
ATOM 1922 N N . LEU A 1 252 ? 44.757 1.244 -43.493 1.00 57.41 252 LEU A N 1
ATOM 1923 C CA . LEU A 1 252 ? 45.242 1.673 -44.807 1.00 57.41 252 LEU A CA 1
ATOM 1924 C C . LEU A 1 252 ? 46.683 1.185 -44.962 1.00 57.41 252 LEU A C 1
ATOM 1926 O O . LEU A 1 252 ? 47.421 1.258 -43.951 1.00 57.41 252 LEU A O 1
#